Protein AF-R0MD25-F1 (afdb_monomer)

Radius of gyration: 24.33 Å; Cα contacts (8 Å, |Δi|>4): 323; chains: 1; bounding box: 49×47×87 Å

Organism: Nosema bombycis (strain CQ1 / CVCC 102059) (NCBI:txid578461)

pLDDT: mean 74.35, std 17.64, range [33.66, 97.0]

Structure (mmCIF, N/CA/C/O backbone):
data_AF-R0MD25-F1
#
_entry.id   AF-R0MD25-F1
#
loop_
_atom_site.group_PDB
_atom_site.id
_atom_site.type_symbol
_atom_site.label_atom_id
_atom_site.label_alt_id
_atom_site.label_comp_id
_atom_site.label_asym_id
_atom_site.label_entity_id
_atom_site.label_seq_id
_atom_site.pdbx_PDB_ins_code
_atom_site.Cartn_x
_atom_site.Cartn_y
_atom_site.Cartn_z
_atom_site.occupancy
_atom_site.B_iso_or_equiv
_atom_site.auth_seq_id
_atom_site.auth_comp_id
_atom_site.auth_asym_id
_atom_site.auth_atom_id
_atom_site.pdbx_PDB_model_num
ATOM 1 N N . MET A 1 1 ? 13.877 -14.103 -6.992 1.00 34.44 1 MET A N 1
ATOM 2 C CA . MET A 1 1 ? 13.749 -14.501 -5.573 1.00 34.44 1 MET A CA 1
ATOM 3 C C . MET A 1 1 ? 14.210 -13.381 -4.638 1.00 34.44 1 MET A C 1
ATOM 5 O O . MET A 1 1 ? 13.491 -13.093 -3.702 1.00 34.44 1 MET A O 1
ATOM 9 N N . GLU A 1 2 ? 15.310 -12.675 -4.922 1.00 42.44 2 GLU A N 1
ATOM 10 C CA . GLU A 1 2 ? 15.873 -11.629 -4.033 1.00 42.44 2 GLU A CA 1
ATOM 11 C C . GLU A 1 2 ? 15.062 -10.306 -3.990 1.00 42.44 2 GLU A C 1
ATOM 13 O O . GLU A 1 2 ? 14.824 -9.775 -2.912 1.00 42.44 2 GLU A O 1
ATOM 18 N N . LEU A 1 3 ? 14.477 -9.839 -5.109 1.00 40.25 3 LEU A N 1
ATOM 19 C CA . LEU A 1 3 ? 13.541 -8.686 -5.120 1.00 40.25 3 LEU A CA 1
ATOM 20 C C . LEU A 1 3 ? 12.288 -8.925 -4.241 1.00 40.25 3 LEU A C 1
ATOM 22 O O . LEU A 1 3 ? 11.687 -7.988 -3.723 1.00 40.25 3 LEU A O 1
ATOM 26 N N . MET A 1 4 ? 11.904 -10.196 -4.068 1.00 37.34 4 MET A N 1
ATOM 27 C CA . MET A 1 4 ? 10.730 -10.627 -3.301 1.00 37.34 4 MET A CA 1
ATOM 28 C C . MET A 1 4 ? 10.931 -10.515 -1.797 1.00 37.34 4 MET A C 1
ATOM 30 O O . MET A 1 4 ? 10.022 -10.089 -1.091 1.00 37.34 4 MET A O 1
ATOM 34 N N . PHE A 1 5 ? 12.127 -10.843 -1.312 1.00 37.53 5 PHE A N 1
ATOM 35 C CA . PHE A 1 5 ? 12.447 -10.756 0.110 1.00 37.53 5 PHE A CA 1
ATOM 36 C C . PHE A 1 5 ? 12.500 -9.301 0.596 1.00 37.53 5 PHE A C 1
ATOM 38 O O . PHE A 1 5 ? 11.946 -8.997 1.650 1.00 37.53 5 PHE A O 1
ATOM 45 N N . ILE A 1 6 ? 13.053 -8.382 -0.202 1.00 43.78 6 ILE A N 1
ATOM 46 C CA . ILE A 1 6 ? 13.195 -6.963 0.171 1.00 43.78 6 ILE A CA 1
ATOM 47 C C . ILE A 1 6 ? 11.828 -6.258 0.290 1.00 43.78 6 ILE A C 1
ATOM 49 O O . ILE A 1 6 ? 11.642 -5.409 1.158 1.00 43.78 6 ILE A O 1
ATOM 53 N N . ILE A 1 7 ? 10.838 -6.636 -0.529 1.00 45.84 7 ILE A N 1
ATOM 54 C CA . ILE A 1 7 ? 9.512 -5.989 -0.546 1.00 45.84 7 ILE A CA 1
ATOM 55 C C . ILE A 1 7 ? 8.540 -6.603 0.489 1.00 45.84 7 ILE A C 1
ATOM 57 O O . ILE A 1 7 ? 7.655 -5.906 0.985 1.00 45.84 7 ILE A O 1
ATOM 61 N N . ILE A 1 8 ? 8.716 -7.874 0.882 1.00 38.47 8 ILE A N 1
ATOM 62 C CA . ILE A 1 8 ? 7.901 -8.527 1.931 1.00 38.47 8 ILE A CA 1
ATOM 63 C C . ILE A 1 8 ? 8.295 -8.048 3.341 1.00 38.47 8 ILE A C 1
ATOM 65 O O . ILE A 1 8 ? 7.415 -7.736 4.142 1.00 38.47 8 ILE A O 1
ATOM 69 N N . PHE A 1 9 ? 9.595 -7.908 3.645 1.00 41.62 9 PHE A N 1
ATOM 70 C CA . PHE A 1 9 ? 10.054 -7.338 4.928 1.00 41.62 9 PHE A CA 1
ATOM 71 C C . PHE A 1 9 ? 9.633 -5.865 5.105 1.00 41.62 9 PHE A C 1
ATOM 73 O O . PHE A 1 9 ? 9.380 -5.399 6.216 1.00 41.62 9 PHE A O 1
ATOM 80 N N . TYR A 1 10 ? 9.479 -5.152 3.991 1.00 50.03 10 TYR A N 1
ATOM 81 C CA . TYR A 1 10 ? 9.094 -3.747 3.923 1.00 50.03 10 TYR A CA 1
ATOM 82 C C . TYR A 1 10 ? 7.646 -3.476 4.382 1.00 50.03 10 TYR A C 1
ATOM 84 O O . TYR A 1 10 ? 7.405 -2.487 5.077 1.00 50.03 10 TYR A O 1
ATOM 92 N N . PHE A 1 11 ? 6.700 -4.383 4.107 1.00 44.59 11 PHE A N 1
ATOM 93 C CA . PHE A 1 11 ? 5.314 -4.269 4.596 1.00 44.59 11 PHE A CA 1
ATOM 94 C C . PHE A 1 11 ? 5.224 -4.280 6.125 1.00 44.59 11 PHE A C 1
ATOM 96 O O . PHE A 1 11 ? 4.559 -3.433 6.720 1.00 44.59 11 PHE A O 1
ATOM 103 N N . LEU A 1 12 ? 5.974 -5.181 6.763 1.00 38.19 12 LEU A N 1
ATOM 104 C CA . LEU A 1 12 ? 6.011 -5.322 8.221 1.00 38.19 12 LEU A CA 1
ATOM 105 C C . LEU A 1 12 ? 6.590 -4.076 8.912 1.00 38.19 12 LEU A C 1
ATOM 107 O O . LEU A 1 12 ? 6.165 -3.709 10.008 1.00 38.19 12 LEU A O 1
ATOM 111 N N . SER A 1 13 ? 7.532 -3.385 8.261 1.00 43.50 13 SER A N 1
ATOM 112 C CA . SER A 1 13 ? 8.129 -2.158 8.798 1.00 43.50 13 SER A CA 1
ATOM 113 C C . SER A 1 13 ? 7.151 -0.973 8.808 1.00 43.50 13 SER A C 1
ATOM 115 O O . SER A 1 13 ? 7.118 -0.224 9.784 1.00 43.50 13 SER A O 1
ATOM 117 N N . ALA A 1 14 ? 6.297 -0.836 7.786 1.00 46.84 14 ALA A N 1
ATOM 118 C CA . ALA A 1 14 ? 5.300 0.231 7.711 1.00 46.84 14 ALA A CA 1
ATOM 119 C C . ALA A 1 14 ? 4.218 0.081 8.792 1.00 46.84 14 ALA A C 1
ATOM 121 O O . ALA A 1 14 ? 3.865 1.072 9.431 1.00 46.84 14 ALA A O 1
ATOM 122 N N . VAL A 1 15 ? 3.779 -1.155 9.068 1.00 47.34 15 VAL A N 1
ATOM 123 C CA . VAL A 1 15 ? 2.856 -1.471 10.174 1.00 47.34 15 VAL A CA 1
ATOM 124 C C . VAL A 1 15 ? 3.437 -0.994 11.510 1.00 47.34 15 VAL A C 1
ATOM 126 O O . VAL A 1 15 ? 2.760 -0.290 12.254 1.00 47.34 15 VAL A O 1
ATOM 129 N N . SER A 1 16 ? 4.720 -1.279 11.772 1.00 47.88 16 SER A N 1
ATOM 130 C CA . SER A 1 16 ? 5.381 -0.895 13.029 1.00 47.88 16 SER A CA 1
ATOM 131 C C . SER A 1 16 ? 5.505 0.620 13.249 1.00 47.88 16 SER A C 1
ATOM 133 O O . SER A 1 16 ? 5.536 1.061 14.398 1.00 47.88 16 SER A O 1
ATOM 135 N N . ILE A 1 17 ? 5.568 1.406 12.165 1.00 51.38 17 ILE A N 1
ATOM 136 C CA . ILE A 1 17 ? 5.675 2.874 12.196 1.00 51.38 17 ILE A CA 1
ATOM 137 C C . ILE A 1 17 ? 4.322 3.494 12.563 1.00 51.38 17 ILE A C 1
ATOM 139 O O . ILE A 1 17 ? 4.251 4.370 13.418 1.00 51.38 17 ILE A O 1
ATOM 143 N N . ILE A 1 18 ? 3.233 3.000 11.971 1.00 51.66 18 ILE A N 1
ATOM 144 C CA . ILE A 1 18 ? 1.883 3.538 12.201 1.00 51.66 18 ILE A CA 1
ATOM 145 C C . ILE A 1 18 ? 1.397 3.224 13.621 1.00 51.66 18 ILE A C 1
ATOM 147 O O . ILE A 1 18 ? 0.744 4.058 14.240 1.00 51.66 18 ILE A O 1
ATOM 151 N N . THR A 1 19 ? 1.741 2.051 14.161 1.00 50.75 19 THR A N 1
ATOM 152 C CA . THR A 1 19 ? 1.293 1.630 15.498 1.00 50.75 19 THR A CA 1
ATOM 153 C C . THR A 1 19 ? 2.085 2.247 16.657 1.00 50.75 19 THR A C 1
ATOM 155 O O . THR A 1 19 ? 1.619 2.173 17.790 1.00 50.75 19 THR A O 1
ATOM 158 N N . ASN A 1 20 ? 3.277 2.816 16.420 1.00 46.72 20 ASN A N 1
ATOM 159 C CA . ASN A 1 20 ? 4.166 3.311 17.490 1.00 46.72 20 ASN A CA 1
ATOM 160 C C . ASN A 1 20 ? 4.433 4.827 17.484 1.00 46.72 20 ASN A C 1
ATOM 162 O O . ASN A 1 20 ? 4.950 5.333 18.483 1.00 46.72 20 ASN A O 1
ATOM 166 N N . ASP A 1 21 ? 4.127 5.558 16.410 1.00 53.03 21 ASP A N 1
ATOM 167 C CA . ASP A 1 21 ? 4.480 6.980 16.315 1.00 53.03 21 ASP A CA 1
ATOM 168 C C . ASP A 1 21 ? 3.422 7.914 16.932 1.00 53.03 21 ASP A C 1
ATOM 170 O O . ASP A 1 21 ? 2.212 7.687 16.859 1.00 53.03 21 ASP A O 1
ATOM 174 N N . SER A 1 22 ? 3.881 9.002 17.567 1.00 48.44 22 SER A N 1
ATOM 175 C CA . SER A 1 22 ? 2.996 9.960 18.240 1.00 48.44 22 SER A CA 1
ATOM 176 C C . SER A 1 22 ? 2.198 10.799 17.233 1.00 48.44 22 SER A C 1
ATOM 178 O O . SER A 1 22 ? 2.686 11.158 16.158 1.00 48.44 22 SER A O 1
ATOM 180 N N . LYS A 1 23 ? 0.968 11.186 17.607 1.00 52.72 23 LYS A N 1
ATOM 181 C CA . LYS A 1 23 ? 0.070 12.025 16.786 1.00 52.72 23 LYS A CA 1
ATOM 182 C C . LYS A 1 23 ? 0.711 13.345 16.303 1.00 52.72 23 LYS A C 1
ATOM 184 O O . LYS A 1 23 ? 0.266 13.891 15.297 1.00 52.72 23 LYS A O 1
ATOM 189 N N . ASP A 1 24 ? 1.782 13.820 16.946 1.00 51.91 24 ASP A N 1
ATOM 190 C CA . ASP A 1 24 ? 2.514 15.048 16.587 1.00 51.91 24 ASP A CA 1
ATOM 191 C C . ASP A 1 24 ? 3.371 14.920 15.308 1.00 51.91 24 ASP A C 1
ATOM 193 O O . ASP A 1 24 ? 3.875 15.916 14.781 1.00 51.91 24 ASP A O 1
ATOM 197 N N . MET A 1 25 ? 3.554 13.702 14.788 1.00 62.16 25 MET A N 1
ATOM 198 C CA . MET A 1 25 ? 4.393 13.417 13.612 1.00 62.16 25 MET A CA 1
ATOM 199 C C . MET A 1 25 ? 3.646 13.573 12.276 1.00 62.16 25 MET A C 1
ATOM 201 O O . MET A 1 25 ? 4.258 13.531 11.200 1.00 62.16 25 MET A O 1
ATOM 205 N N . PHE A 1 26 ? 2.335 13.813 12.335 1.00 71.25 26 PHE A N 1
ATOM 206 C CA . PHE A 1 26 ? 1.453 13.926 11.181 1.00 71.25 26 PHE A CA 1
ATOM 207 C C . PHE A 1 26 ? 1.174 15.387 10.824 1.00 71.25 26 PHE A C 1
ATOM 209 O O . PHE A 1 26 ? 0.693 16.175 11.638 1.00 71.25 26 PHE A O 1
ATOM 216 N N . LYS A 1 27 ? 1.425 15.759 9.566 1.00 81.50 27 LYS A N 1
ATOM 217 C CA . LYS A 1 27 ? 1.028 17.066 9.028 1.00 81.50 27 LYS A CA 1
ATOM 218 C C . LYS A 1 27 ? -0.243 16.910 8.198 1.00 81.50 27 LYS A C 1
ATOM 220 O O . LYS A 1 27 ? -0.240 16.156 7.231 1.00 81.50 27 LYS A O 1
ATOM 225 N N . LYS A 1 28 ? -1.295 17.666 8.525 1.00 84.31 28 LYS A N 1
ATOM 226 C CA . LYS A 1 28 ? -2.509 17.738 7.696 1.00 84.31 28 LYS A CA 1
ATOM 227 C C . LYS A 1 28 ? -2.176 18.317 6.316 1.00 84.31 28 LYS A C 1
ATOM 229 O O . LYS A 1 28 ? -1.444 19.308 6.213 1.00 84.31 28 LYS A O 1
ATOM 234 N N . VAL A 1 29 ? -2.694 17.697 5.263 1.00 86.00 29 VAL A N 1
ATOM 235 C CA . VAL A 1 29 ? -2.512 18.103 3.862 1.00 86.00 29 VAL A CA 1
ATOM 236 C C . VAL A 1 29 ? -3.859 18.137 3.137 1.00 86.00 29 VAL A C 1
ATOM 238 O O . VAL A 1 29 ? -4.856 17.620 3.633 1.00 86.00 29 VAL A O 1
ATOM 241 N N . ASP A 1 30 ? -3.899 18.779 1.969 1.00 84.69 30 ASP A N 1
ATOM 242 C CA . ASP A 1 30 ? -5.101 18.816 1.128 1.00 84.69 30 ASP A CA 1
ATOM 243 C C . ASP A 1 30 ? -5.466 17.402 0.650 1.00 84.69 30 ASP A C 1
ATOM 245 O O . ASP A 1 30 ? -4.619 16.706 0.082 1.00 84.69 30 ASP A O 1
ATOM 249 N N . LYS A 1 31 ? -6.727 16.993 0.850 1.00 85.25 31 LYS A N 1
ATOM 250 C CA . LYS A 1 31 ? -7.227 15.673 0.445 1.00 85.25 31 LYS A CA 1
ATOM 251 C C . LYS A 1 31 ? -7.127 15.441 -1.062 1.00 85.25 31 LYS A C 1
ATOM 253 O O . LYS A 1 31 ? -6.900 14.311 -1.477 1.00 85.25 31 LYS A O 1
ATOM 258 N N . ASN A 1 32 ? -7.215 16.506 -1.864 1.00 84.31 32 ASN A N 1
ATOM 259 C CA . ASN A 1 32 ? -7.156 16.441 -3.329 1.00 84.31 32 ASN A CA 1
ATOM 260 C C . ASN A 1 32 ? -5.736 16.195 -3.864 1.00 84.31 32 ASN A C 1
ATOM 262 O O . ASN A 1 32 ? -5.532 16.082 -5.071 1.00 84.31 32 ASN A O 1
ATOM 266 N N . ARG A 1 33 ? -4.733 16.120 -2.979 1.00 81.44 33 ARG A N 1
ATOM 267 C CA . ARG A 1 33 ? -3.359 15.761 -3.346 1.00 81.44 33 ARG A CA 1
ATOM 268 C C . ARG A 1 33 ? -3.259 14.332 -3.886 1.00 81.44 33 ARG A C 1
ATOM 270 O O . ARG A 1 33 ? -2.345 14.045 -4.658 1.00 81.44 33 ARG A O 1
ATOM 277 N N . LEU A 1 34 ? -4.158 13.446 -3.460 1.00 83.75 34 LEU A N 1
ATOM 278 C CA . LEU A 1 34 ? -4.243 12.070 -3.932 1.00 83.75 34 LEU A CA 1
ATOM 279 C C . LEU A 1 34 ? -5.572 11.887 -4.670 1.00 83.75 34 LEU A C 1
ATOM 281 O O . LEU A 1 34 ? -6.618 12.262 -4.149 1.00 83.75 34 LEU A O 1
ATOM 285 N N . ASP A 1 35 ? -5.530 11.299 -5.865 1.00 90.94 35 ASP A N 1
ATOM 286 C CA . ASP A 1 35 ? -6.736 10.886 -6.588 1.00 90.94 35 ASP A CA 1
ATOM 287 C C . ASP A 1 35 ? -7.152 9.508 -6.058 1.00 90.94 35 ASP A C 1
ATOM 289 O O . ASP A 1 35 ? -6.643 8.459 -6.475 1.00 90.94 35 ASP A O 1
ATOM 293 N N . LEU A 1 36 ? -7.994 9.564 -5.025 1.00 94.25 36 LEU A N 1
ATOM 294 C CA . LEU A 1 36 ? -8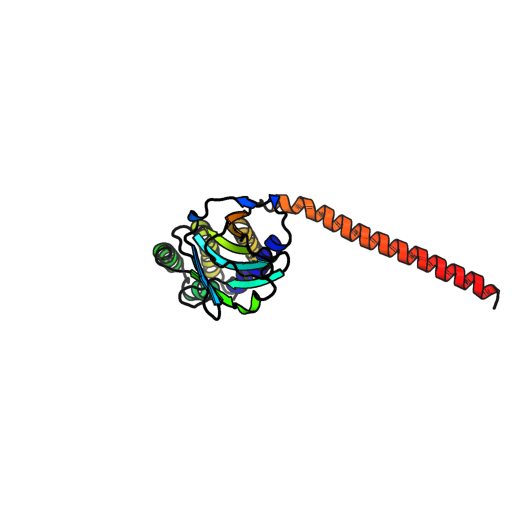.522 8.430 -4.286 1.00 94.25 36 LEU A CA 1
ATOM 295 C C . LEU A 1 36 ? -10.036 8.369 -4.439 1.00 94.25 36 LEU A C 1
ATOM 297 O O . LEU A 1 36 ? -10.728 9.375 -4.303 1.00 94.25 36 LEU A O 1
ATOM 301 N N . ASN A 1 37 ? -10.546 7.162 -4.652 1.00 95.75 37 ASN A N 1
ATOM 302 C CA . ASN A 1 37 ? -11.970 6.879 -4.572 1.00 95.75 37 ASN A CA 1
ATOM 303 C C . ASN A 1 37 ? -12.182 5.604 -3.763 1.00 95.75 37 ASN A C 1
ATOM 305 O O . ASN A 1 37 ? -11.712 4.529 -4.151 1.00 95.75 37 ASN A O 1
ATOM 309 N N . ILE A 1 38 ? -12.878 5.731 -2.639 1.00 96.69 38 ILE A N 1
ATOM 310 C CA . ILE A 1 38 ? -13.095 4.639 -1.698 1.00 96.69 38 ILE A CA 1
ATOM 311 C C . ILE A 1 38 ? -14.560 4.239 -1.765 1.00 96.69 38 ILE A C 1
ATOM 313 O O . ILE A 1 38 ? -15.470 5.042 -1.569 1.00 96.69 38 ILE A O 1
ATOM 317 N N . THR A 1 39 ? -14.777 2.970 -2.085 1.00 96.00 39 THR A N 1
ATOM 318 C CA . THR A 1 39 ? -16.104 2.389 -2.282 1.00 96.00 39 THR A CA 1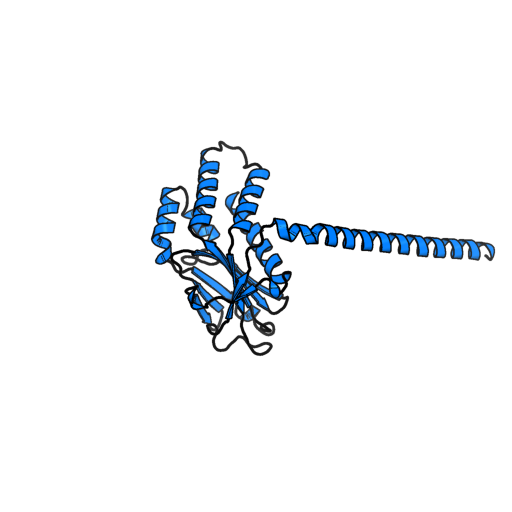
ATOM 319 C C . THR A 1 39 ? -16.268 1.171 -1.397 1.00 96.00 39 THR A C 1
ATOM 321 O O . THR A 1 39 ? -15.294 0.504 -1.048 1.00 96.00 39 THR A O 1
ATOM 324 N N . LYS A 1 40 ? -17.510 0.877 -1.034 1.00 94.19 40 LYS A N 1
ATOM 325 C CA . LYS A 1 40 ? -17.870 -0.279 -0.224 1.00 94.19 40 LYS A CA 1
ATOM 326 C C . LYS A 1 40 ? -18.978 -1.047 -0.926 1.00 94.19 40 LYS A C 1
ATOM 328 O O . LYS A 1 40 ? -19.965 -0.449 -1.348 1.00 94.19 40 LYS A O 1
ATOM 333 N N . ASP A 1 41 ? -18.794 -2.355 -1.026 1.00 93.25 41 ASP A N 1
ATOM 334 C CA . ASP A 1 41 ? -19.833 -3.312 -1.398 1.00 93.25 41 ASP A CA 1
ATOM 335 C C . ASP A 1 41 ? -20.129 -4.257 -0.217 1.00 93.25 41 ASP A C 1
ATOM 337 O O . ASP A 1 41 ? -19.629 -4.062 0.895 1.00 93.25 41 ASP A O 1
ATOM 341 N N . ASP A 1 42 ? -20.955 -5.279 -0.440 1.00 91.38 42 ASP A N 1
ATOM 342 C CA . ASP A 1 42 ? -21.367 -6.231 0.602 1.00 91.38 42 ASP A CA 1
ATOM 343 C C . ASP A 1 42 ? -20.215 -7.080 1.167 1.00 91.38 42 ASP A C 1
ATOM 345 O O . ASP A 1 42 ? -20.368 -7.741 2.197 1.00 91.38 42 ASP A O 1
ATOM 349 N N . ARG A 1 43 ? -19.069 -7.132 0.481 1.00 93.12 43 ARG A N 1
ATOM 350 C CA . ARG A 1 43 ? -17.939 -8.009 0.814 1.00 93.12 43 ARG A CA 1
ATOM 351 C C . ARG A 1 43 ? -16.661 -7.245 1.113 1.00 93.12 43 ARG A C 1
ATOM 353 O O . ARG A 1 43 ? -15.872 -7.718 1.929 1.00 9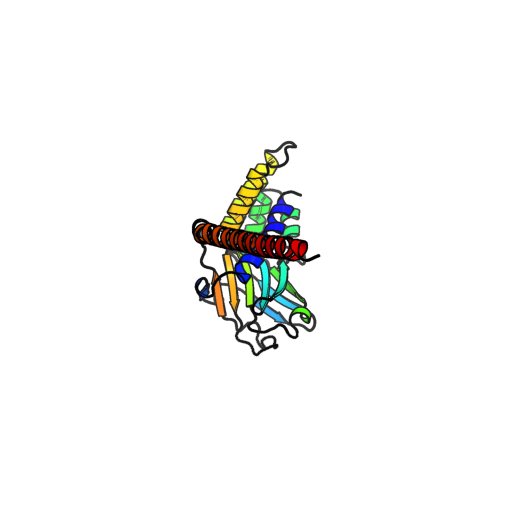3.12 43 ARG A O 1
ATOM 360 N N . ASN A 1 44 ? -16.429 -6.115 0.455 1.00 95.31 44 ASN A N 1
ATOM 361 C CA . ASN A 1 44 ? -15.143 -5.437 0.466 1.00 95.31 44 ASN A CA 1
ATOM 362 C C . ASN A 1 44 ? -15.280 -3.923 0.594 1.00 95.31 44 ASN A C 1
ATOM 364 O O . ASN A 1 44 ? -16.199 -3.299 0.060 1.00 95.31 44 ASN A O 1
ATOM 368 N N . ILE A 1 45 ? -14.267 -3.334 1.218 1.00 95.06 45 ILE A N 1
ATOM 369 C CA . ILE A 1 45 ? -13.911 -1.931 1.037 1.00 95.06 45 ILE A CA 1
ATOM 370 C C . ILE A 1 45 ? -12.809 -1.892 -0.023 1.00 95.06 45 ILE A C 1
ATOM 372 O O . ILE A 1 45 ? -11.796 -2.580 0.101 1.00 95.06 45 ILE A O 1
ATOM 376 N N . THR A 1 46 ? -13.027 -1.126 -1.090 1.00 96.50 46 THR A N 1
ATOM 377 C CA . THR A 1 46 ? -12.080 -0.968 -2.197 1.00 96.50 46 THR A CA 1
ATOM 378 C C . THR A 1 46 ? -11.595 0.470 -2.267 1.00 96.50 46 THR A C 1
ATOM 380 O O . THR A 1 46 ? -12.386 1.387 -2.494 1.00 96.50 46 THR A O 1
ATOM 383 N N . VAL A 1 47 ? -10.285 0.646 -2.136 1.00 97.00 47 VAL A N 1
ATOM 384 C CA . VAL A 1 47 ? -9.576 1.914 -2.306 1.00 97.00 47 VAL A CA 1
ATOM 385 C C . VAL A 1 47 ? -8.975 1.926 -3.703 1.00 97.00 47 VAL A C 1
ATOM 387 O O . VAL A 1 47 ? -8.082 1.134 -4.000 1.00 97.00 47 VAL A O 1
ATOM 390 N N . LYS A 1 48 ? -9.462 2.818 -4.564 1.00 96.50 48 LYS A N 1
ATOM 391 C CA . LYS A 1 48 ? -8.895 3.040 -5.896 1.00 96.50 48 LYS A CA 1
ATOM 392 C C . LYS A 1 48 ? -7.954 4.227 -5.851 1.00 96.50 48 LYS A C 1
ATOM 394 O O . LYS A 1 48 ? -8.360 5.308 -5.437 1.00 96.50 48 LYS A O 1
ATOM 399 N N . PHE A 1 49 ? -6.727 4.024 -6.305 1.00 94.88 49 PHE A N 1
ATOM 400 C CA . PHE A 1 49 ? -5.694 5.043 -6.390 1.00 94.88 49 PHE A CA 1
ATOM 401 C C . PHE A 1 49 ? -5.283 5.257 -7.843 1.00 94.88 49 PHE A C 1
ATOM 403 O O . PHE A 1 49 ? -4.996 4.303 -8.578 1.00 94.88 49 PHE A O 1
ATOM 410 N N . LYS A 1 50 ? -5.194 6.524 -8.242 1.00 92.44 50 LYS A N 1
ATOM 411 C CA . LYS A 1 50 ? -4.646 6.939 -9.531 1.00 92.44 50 LYS A CA 1
ATOM 412 C C . LYS A 1 50 ? -3.619 8.044 -9.310 1.00 92.44 50 LYS A C 1
ATOM 414 O O . LYS A 1 50 ? -3.789 8.922 -8.473 1.00 92.44 50 LYS A O 1
ATOM 419 N N . SER A 1 51 ? -2.509 8.013 -10.037 1.00 86.69 51 SER A N 1
ATOM 420 C CA . SER A 1 51 ? -1.537 9.105 -9.971 1.00 86.69 51 SER A CA 1
ATOM 421 C C . SER A 1 51 ? -0.643 9.141 -11.197 1.00 86.69 51 SER A C 1
ATOM 423 O O . SER A 1 51 ? -0.397 8.125 -11.840 1.00 86.69 51 SER A O 1
ATOM 425 N N . LYS A 1 52 ? -0.140 10.339 -11.500 1.00 84.69 52 LYS A N 1
ATOM 426 C CA . LYS A 1 52 ? 0.908 10.562 -12.503 1.00 84.69 52 LYS A CA 1
ATOM 427 C C . LYS A 1 52 ? 2.310 10.619 -11.902 1.00 84.69 52 LYS A C 1
ATOM 429 O O . LYS A 1 52 ? 3.273 10.562 -12.648 1.00 84.69 52 LYS A O 1
ATOM 434 N N . GLU A 1 53 ? 2.411 10.783 -10.585 1.00 86.62 53 GLU A N 1
ATOM 435 C CA . GLU A 1 53 ? 3.668 11.098 -9.888 1.00 86.62 53 GLU A CA 1
ATOM 436 C C . GLU A 1 53 ? 4.057 10.032 -8.858 1.00 86.62 53 GLU A C 1
ATOM 438 O O . GLU A 1 53 ? 5.204 9.980 -8.407 1.00 86.62 53 GLU A O 1
ATOM 443 N N . HIS A 1 54 ? 3.106 9.177 -8.486 1.00 89.00 54 HIS A N 1
ATOM 444 C CA . HIS A 1 54 ? 3.224 8.292 -7.342 1.00 89.00 54 HIS A CA 1
ATOM 445 C C . HIS A 1 54 ? 2.780 6.863 -7.657 1.00 89.00 54 HIS A C 1
ATOM 447 O O . HIS A 1 54 ? 1.903 6.642 -8.491 1.00 89.00 54 HIS A O 1
ATOM 453 N N . ILE A 1 55 ? 3.360 5.904 -6.937 1.00 87.88 55 ILE A N 1
ATOM 454 C CA . ILE A 1 55 ? 3.035 4.479 -7.018 1.00 87.88 55 ILE A CA 1
ATOM 455 C C . ILE A 1 55 ? 2.622 3.994 -5.625 1.00 87.88 55 ILE A C 1
ATOM 457 O O . ILE A 1 55 ? 3.446 4.076 -4.707 1.00 87.88 55 ILE A O 1
ATOM 461 N N . PRO A 1 56 ? 1.385 3.505 -5.433 1.00 90.00 56 PRO A N 1
ATOM 462 C CA . PRO A 1 56 ? 0.969 2.939 -4.161 1.00 90.00 56 PRO A CA 1
ATOM 463 C C . PRO A 1 56 ? 1.461 1.492 -4.066 1.00 90.00 56 PRO A C 1
ATOM 465 O O . PRO A 1 56 ? 1.301 0.713 -5.002 1.00 90.00 56 PRO A O 1
ATOM 468 N N . PHE A 1 57 ? 2.058 1.122 -2.938 1.00 83.50 57 PHE A N 1
ATOM 469 C CA . PHE A 1 57 ? 2.515 -0.248 -2.694 1.00 83.50 57 PHE A CA 1
ATOM 470 C C . PHE A 1 57 ? 1.611 -0.988 -1.716 1.00 83.50 57 PHE A C 1
ATOM 472 O O . PHE A 1 57 ? 1.292 -2.154 -1.950 1.00 83.50 57 PHE A O 1
ATOM 479 N N . GLY A 1 58 ? 1.156 -0.311 -0.659 1.00 85.94 58 GLY A N 1
ATOM 480 C CA . GLY A 1 58 ? 0.358 -0.926 0.398 1.00 85.94 58 GLY A CA 1
ATOM 481 C C . GLY A 1 58 ? -0.674 -0.015 1.021 1.00 85.94 58 GLY A C 1
ATOM 482 O O . GLY A 1 58 ? -0.510 1.206 1.032 1.00 85.94 58 GLY A O 1
ATOM 483 N N . GLY A 1 59 ? -1.728 -0.648 1.525 1.00 88.94 59 GLY A N 1
ATOM 484 C CA . GLY A 1 59 ? -2.728 -0.048 2.391 1.00 88.94 59 GLY A CA 1
ATOM 485 C C . GLY A 1 59 ? -2.749 -0.804 3.713 1.00 88.94 59 GLY A C 1
ATOM 486 O O . GLY A 1 59 ? -2.709 -2.033 3.726 1.00 88.94 59 GLY A O 1
ATOM 487 N N . ILE A 1 60 ? -2.757 -0.068 4.819 1.00 89.12 60 ILE A N 1
ATOM 488 C CA . ILE A 1 60 ? -2.865 -0.639 6.158 1.00 89.12 60 ILE A CA 1
ATOM 489 C C . ILE A 1 60 ? -4.047 0.035 6.837 1.00 89.12 60 ILE A C 1
ATOM 491 O O . ILE A 1 60 ? -3.994 1.226 7.153 1.00 89.12 60 ILE A O 1
ATOM 495 N N . TRP A 1 61 ? -5.113 -0.730 7.033 1.00 90.19 61 TRP A N 1
ATOM 496 C CA . TRP A 1 61 ? -6.262 -0.306 7.812 1.00 90.19 61 TRP A CA 1
ATOM 497 C C . TRP A 1 61 ? -5.989 -0.534 9.288 1.00 90.19 61 TRP A C 1
ATOM 499 O O . TRP A 1 61 ? -5.660 -1.648 9.706 1.00 90.19 61 TRP A O 1
ATOM 509 N N . THR A 1 62 ? -6.174 0.511 10.082 1.00 87.38 62 THR A N 1
ATOM 510 C CA . THR A 1 62 ? -6.043 0.449 11.533 1.00 87.38 62 THR A CA 1
ATOM 511 C C . THR A 1 62 ? -7.250 1.070 12.218 1.00 87.38 62 THR A C 1
ATOM 513 O O . THR A 1 62 ? -7.943 1.928 11.673 1.00 87.38 62 THR A O 1
ATOM 516 N N . SER A 1 63 ? -7.506 0.612 13.434 1.00 84.69 63 SER A N 1
ATOM 517 C CA . SER A 1 63 ? -8.441 1.217 14.374 1.00 84.69 63 SER A CA 1
ATOM 518 C C . SER A 1 63 ? -7.761 1.228 15.728 1.00 84.69 63 SER A C 1
ATOM 520 O O . SER A 1 63 ? -7.336 0.179 16.217 1.00 84.69 63 SER A O 1
ATOM 522 N N . ASP A 1 64 ? -7.589 2.423 16.287 1.00 76.44 64 ASP A N 1
ATOM 523 C CA . ASP A 1 64 ? -6.758 2.663 17.465 1.00 76.44 64 ASP A CA 1
ATOM 524 C C . ASP A 1 64 ? -5.385 1.962 17.360 1.00 76.44 64 ASP A C 1
ATOM 526 O O . ASP A 1 64 ? -4.516 2.413 16.617 1.00 76.44 64 ASP A O 1
ATOM 530 N N . ASN A 1 65 ? -5.198 0.840 18.065 1.00 69.69 65 ASN A N 1
ATOM 531 C CA . ASN A 1 65 ? -3.948 0.068 18.098 1.00 69.69 65 ASN A CA 1
ATOM 532 C C . ASN A 1 65 ? -4.029 -1.275 17.350 1.00 69.69 65 ASN A C 1
ATOM 534 O O . ASN A 1 65 ? -3.099 -2.081 17.420 1.00 69.69 65 ASN A O 1
ATOM 538 N N . PHE A 1 66 ? -5.140 -1.555 16.669 1.00 78.31 66 PHE A N 1
ATOM 539 C CA . PHE A 1 66 ? -5.360 -2.811 15.962 1.00 78.31 66 PHE A CA 1
ATOM 540 C C . PHE A 1 66 ? -5.191 -2.628 14.461 1.00 78.31 66 PHE A C 1
ATOM 542 O O . PHE A 1 66 ? -5.769 -1.730 13.856 1.00 78.31 66 PHE A O 1
ATOM 549 N N . THR A 1 67 ? -4.427 -3.529 13.847 1.00 85.56 67 THR A N 1
ATOM 550 C CA . THR A 1 67 ? -4.420 -3.696 12.392 1.00 85.56 67 THR A CA 1
ATOM 551 C C . THR A 1 67 ? -5.633 -4.528 11.985 1.00 85.56 67 THR A C 1
ATOM 553 O O . THR A 1 67 ? -5.854 -5.615 12.522 1.00 85.56 67 THR A O 1
ATOM 556 N N . ILE A 1 68 ? -6.432 -3.993 11.065 1.00 85.62 68 ILE A N 1
ATOM 557 C CA . ILE A 1 68 ? -7.620 -4.647 10.505 1.00 85.62 68 ILE A CA 1
ATOM 558 C C . ILE A 1 68 ? -7.239 -5.448 9.256 1.00 85.62 68 ILE A C 1
ATOM 560 O O . ILE A 1 68 ? -7.633 -6.606 9.129 1.00 85.62 68 ILE A O 1
ATOM 564 N N . ASP A 1 69 ? -6.483 -4.825 8.351 1.00 87.56 69 ASP A N 1
ATOM 565 C CA . ASP A 1 69 ? -6.001 -5.406 7.095 1.00 87.56 69 ASP A CA 1
ATOM 566 C C . ASP A 1 69 ? -4.694 -4.717 6.684 1.00 87.56 69 ASP A C 1
ATOM 568 O O . ASP A 1 69 ? -4.582 -3.496 6.797 1.00 87.56 69 ASP A O 1
ATOM 572 N N . ASP A 1 70 ? -3.719 -5.484 6.203 1.00 84.25 70 ASP A N 1
ATOM 573 C CA . ASP A 1 70 ? -2.393 -5.012 5.790 1.00 84.25 70 ASP A CA 1
ATOM 574 C C . ASP A 1 70 ? -1.990 -5.592 4.426 1.00 84.25 70 ASP A C 1
ATOM 576 O O . ASP A 1 70 ? -0.997 -6.302 4.264 1.00 84.25 70 ASP A O 1
ATOM 580 N N . SER A 1 71 ? -2.782 -5.289 3.401 1.00 84.31 71 SER A N 1
ATOM 581 C CA . SER A 1 71 ? -2.610 -5.881 2.075 1.00 84.31 71 SER A CA 1
ATOM 582 C C . SER A 1 71 ? -1.995 -4.938 1.029 1.00 84.31 71 SER A C 1
ATOM 584 O O . SER A 1 71 ? -1.989 -3.706 1.128 1.00 84.31 71 SER A O 1
ATOM 586 N N . GLN A 1 72 ? -1.431 -5.541 -0.018 1.00 86.00 72 GLN A N 1
ATOM 587 C CA . GLN A 1 72 ? -0.843 -4.820 -1.147 1.00 86.00 72 GLN A CA 1
ATOM 588 C C . GLN A 1 72 ? -1.893 -4.172 -2.042 1.00 86.00 72 GLN A C 1
ATOM 590 O O . GLN A 1 72 ? -3.016 -4.658 -2.172 1.00 86.00 72 GLN A O 1
ATOM 595 N N . PHE A 1 73 ? -1.490 -3.098 -2.721 1.00 91.38 73 PHE A N 1
ATOM 596 C CA . PHE A 1 73 ? -2.240 -2.625 -3.876 1.00 91.38 73 PHE A CA 1
ATOM 597 C C . PHE A 1 73 ? -2.106 -3.617 -5.033 1.00 91.38 73 PHE A C 1
ATOM 599 O O . PHE A 1 73 ? -1.055 -4.221 -5.271 1.00 91.38 73 PHE A O 1
ATOM 606 N N . LEU A 1 74 ? -3.198 -3.762 -5.766 1.00 92.38 74 LEU A N 1
ATOM 607 C CA . LEU A 1 74 ? -3.327 -4.577 -6.954 1.00 92.38 74 LEU A CA 1
ATOM 608 C C . LEU A 1 74 ? -3.297 -3.678 -8.185 1.00 92.38 74 LEU A C 1
ATOM 610 O O . LEU A 1 74 ? -3.887 -2.602 -8.202 1.00 92.38 74 LEU A O 1
ATOM 614 N N . ILE A 1 75 ? -2.672 -4.157 -9.245 1.00 91.06 75 ILE A N 1
ATOM 615 C CA . ILE A 1 75 ? -2.700 -3.575 -10.579 1.00 91.06 75 ILE A CA 1
ATOM 616 C C . ILE A 1 75 ? -3.171 -4.669 -11.532 1.00 91.06 75 ILE A C 1
ATOM 618 O O . ILE A 1 75 ? -2.634 -5.774 -11.535 1.00 91.06 75 ILE A O 1
ATOM 622 N N . GLU A 1 76 ? -4.238 -4.396 -12.288 1.00 88.25 76 GLU A N 1
ATOM 623 C CA . GLU A 1 76 ? -4.857 -5.390 -13.187 1.00 88.25 76 GLU A CA 1
ATOM 624 C C . GLU A 1 76 ? -5.260 -6.697 -12.461 1.00 88.25 76 GLU A C 1
ATOM 626 O O . GLU A 1 76 ? -5.258 -7.779 -13.040 1.00 88.25 76 GLU A O 1
ATOM 631 N N . GLY A 1 77 ? -5.608 -6.604 -11.171 1.00 87.44 77 GLY A N 1
ATOM 632 C CA . GLY A 1 77 ? -5.989 -7.751 -10.337 1.00 87.44 77 GLY A CA 1
ATOM 633 C C . GLY A 1 77 ? -4.818 -8.577 -9.792 1.00 87.44 77 GLY A C 1
ATOM 634 O O . GLY A 1 77 ? -5.049 -9.530 -9.054 1.00 87.44 77 GLY A O 1
ATOM 635 N N . THR A 1 78 ? -3.577 -8.208 -10.104 1.00 87.56 78 THR A N 1
ATOM 636 C CA . THR A 1 78 ? -2.358 -8.847 -9.592 1.00 87.56 78 THR A CA 1
ATOM 637 C C . THR A 1 78 ? -1.709 -7.956 -8.542 1.00 87.56 78 THR A C 1
ATOM 639 O O . THR A 1 78 ? -1.738 -6.735 -8.674 1.00 87.56 78 THR A O 1
ATOM 642 N N . SER A 1 79 ? -1.108 -8.538 -7.501 1.00 84.06 79 SER A N 1
ATOM 643 C CA . SER A 1 79 ? -0.333 -7.751 -6.533 1.00 84.06 79 SER A CA 1
ATOM 644 C C . SER A 1 79 ? 0.729 -6.916 -7.250 1.00 84.06 79 SER A C 1
ATOM 646 O O . SER A 1 79 ? 1.370 -7.394 -8.190 1.00 84.06 79 SER A O 1
ATOM 648 N N . ILE A 1 80 ? 0.919 -5.660 -6.835 1.00 80.94 80 ILE A N 1
ATOM 649 C CA . ILE A 1 80 ? 1.900 -4.777 -7.478 1.00 80.94 80 ILE A CA 1
ATOM 650 C C . ILE A 1 80 ? 3.296 -5.397 -7.481 1.00 80.94 80 ILE A C 1
ATOM 652 O O . ILE A 1 80 ? 4.035 -5.268 -8.455 1.00 80.94 80 ILE A O 1
ATOM 656 N N . PHE A 1 81 ? 3.618 -6.142 -6.425 1.00 72.69 81 PHE A N 1
ATOM 657 C CA . PHE A 1 81 ? 4.860 -6.876 -6.305 1.00 72.69 81 PHE A CA 1
ATOM 658 C C . PHE A 1 81 ? 5.037 -7.916 -7.424 1.00 72.69 81 PHE A C 1
ATOM 660 O O . PHE A 1 81 ? 6.043 -7.913 -8.144 1.00 72.69 81 PHE A O 1
ATOM 667 N N . GLU A 1 82 ? 4.058 -8.804 -7.588 1.00 76.56 82 GLU A N 1
ATOM 668 C CA . GLU A 1 82 ? 4.102 -9.853 -8.605 1.00 76.56 82 GLU A CA 1
ATOM 669 C C . GLU A 1 82 ? 4.076 -9.251 -10.013 1.00 76.56 82 GLU A C 1
ATOM 671 O O . GLU A 1 82 ? 4.849 -9.661 -10.883 1.00 76.56 82 GLU A O 1
ATOM 676 N N . TRP A 1 83 ? 3.249 -8.225 -10.226 1.00 85.69 83 TRP A N 1
ATOM 677 C CA . TRP A 1 83 ? 3.138 -7.557 -11.516 1.00 85.69 83 TRP A CA 1
ATOM 678 C C . TRP A 1 83 ? 4.458 -6.895 -11.919 1.00 85.69 83 TRP A C 1
ATOM 680 O O . TRP A 1 83 ? 4.923 -7.105 -13.040 1.00 85.69 83 TRP A O 1
ATOM 690 N N . VAL A 1 84 ? 5.097 -6.147 -11.011 1.00 80.81 84 VAL A N 1
ATOM 691 C CA . VAL A 1 84 ? 6.403 -5.513 -11.258 1.00 80.81 84 VAL A CA 1
ATOM 692 C C . VAL A 1 84 ? 7.455 -6.569 -11.575 1.00 80.81 84 VAL A C 1
ATOM 694 O O . VAL A 1 84 ? 8.156 -6.443 -12.575 1.00 80.81 84 VAL A O 1
ATOM 697 N N . THR A 1 85 ? 7.519 -7.642 -10.786 1.00 74.56 85 THR A N 1
ATOM 698 C CA . THR A 1 85 ? 8.502 -8.720 -10.982 1.00 74.56 85 THR A CA 1
ATOM 699 C C . THR A 1 85 ? 8.349 -9.402 -12.343 1.00 74.56 85 THR A C 1
ATOM 701 O O . THR A 1 85 ? 9.339 -9.779 -12.967 1.00 74.56 85 THR A O 1
ATOM 704 N N . LYS A 1 86 ? 7.111 -9.563 -12.816 1.00 79.88 86 LYS A N 1
ATOM 705 C CA . LYS A 1 86 ? 6.811 -10.227 -14.087 1.00 79.88 86 LYS A CA 1
ATOM 706 C C . LYS A 1 86 ? 7.011 -9.322 -15.305 1.00 79.88 86 LYS A C 1
ATOM 708 O O . LYS A 1 86 ? 7.388 -9.818 -16.363 1.00 79.88 86 LYS A O 1
ATOM 713 N N . ASN A 1 87 ? 6.733 -8.025 -15.174 1.00 83.56 87 ASN A N 1
ATOM 714 C CA . ASN A 1 87 ? 6.665 -7.102 -16.311 1.00 83.56 87 ASN A CA 1
ATOM 715 C C . ASN A 1 87 ? 7.874 -6.161 -16.434 1.00 83.56 87 ASN A C 1
ATOM 717 O O . ASN A 1 87 ? 8.088 -5.614 -17.515 1.00 83.56 87 ASN A O 1
ATOM 721 N N . ILE A 1 88 ? 8.664 -5.966 -15.371 1.00 84.88 88 ILE A N 1
ATOM 722 C CA . ILE A 1 88 ? 9.849 -5.098 -15.375 1.00 84.88 88 ILE A CA 1
ATOM 723 C C . ILE A 1 88 ? 11.120 -5.955 -15.364 1.00 84.88 88 ILE A C 1
ATOM 725 O O . ILE A 1 88 ? 11.650 -6.309 -14.315 1.00 84.88 88 ILE A O 1
ATOM 729 N N . THR A 1 89 ? 11.620 -6.285 -16.553 1.00 81.25 89 THR A N 1
ATOM 730 C CA . THR A 1 89 ? 12.812 -7.130 -16.756 1.00 81.25 89 THR A CA 1
ATOM 731 C C . THR A 1 89 ? 14.071 -6.329 -17.093 1.00 81.25 89 THR A C 1
ATOM 733 O O . THR A 1 89 ? 15.194 -6.801 -16.927 1.00 81.25 89 THR A O 1
ATOM 736 N N . ASP A 1 90 ? 13.903 -5.111 -17.604 1.00 84.12 90 ASP A N 1
ATOM 737 C CA . ASP A 1 90 ? 14.978 -4.204 -17.998 1.00 84.12 90 ASP A CA 1
ATOM 738 C C . ASP A 1 90 ? 14.552 -2.726 -17.931 1.00 84.12 90 ASP A C 1
ATOM 740 O O . ASP A 1 90 ? 13.400 -2.392 -17.655 1.00 84.12 90 ASP A O 1
ATOM 744 N N . ILE A 1 91 ? 15.497 -1.821 -18.203 1.00 88.12 91 ILE A N 1
ATOM 745 C CA . ILE A 1 91 ? 15.267 -0.369 -18.154 1.00 88.12 91 ILE A CA 1
ATOM 746 C C . ILE A 1 91 ? 14.167 0.068 -19.138 1.00 88.12 91 ILE A C 1
ATOM 748 O O . ILE A 1 91 ? 13.359 0.920 -18.791 1.00 88.12 91 ILE A O 1
ATOM 752 N N . ASN A 1 92 ? 14.062 -0.547 -20.319 1.00 92.25 92 ASN A N 1
ATOM 753 C CA . ASN A 1 92 ? 13.045 -0.173 -21.307 1.00 92.25 92 ASN A CA 1
ATOM 754 C C . ASN A 1 92 ? 11.637 -0.584 -20.851 1.00 92.25 92 ASN A C 1
ATOM 756 O O . ASN A 1 92 ? 10.658 0.109 -21.121 1.00 92.25 92 ASN A O 1
ATOM 760 N N . SER A 1 93 ? 11.502 -1.737 -20.192 1.00 90.62 93 SER A N 1
ATOM 761 C CA . SER A 1 93 ? 10.238 -2.155 -19.572 1.00 90.62 93 SER A CA 1
ATOM 762 C C . SER A 1 93 ? 9.862 -1.286 -18.364 1.00 90.62 93 SER A C 1
ATOM 764 O O . SER A 1 93 ? 8.688 -0.956 -18.205 1.00 90.62 93 SER A O 1
ATOM 766 N N . LEU A 1 94 ? 10.851 -0.840 -17.579 1.00 89.38 94 LEU A N 1
ATOM 767 C CA . LEU A 1 94 ? 10.660 0.101 -16.474 1.00 89.38 94 LEU A CA 1
ATOM 768 C C . LEU A 1 94 ? 10.165 1.462 -16.970 1.00 89.38 94 LEU A C 1
ATOM 770 O O . LEU A 1 94 ? 9.170 1.970 -16.459 1.00 89.38 94 LEU A O 1
ATOM 774 N N . ASP A 1 95 ? 10.830 2.031 -17.976 1.00 92.00 95 ASP A N 1
ATOM 775 C CA . ASP A 1 95 ? 10.469 3.340 -18.524 1.00 92.00 95 ASP A CA 1
ATOM 776 C C . ASP A 1 95 ? 9.060 3.294 -19.148 1.00 92.00 95 ASP A C 1
ATOM 778 O O . ASP A 1 95 ? 8.221 4.128 -18.821 1.00 92.00 95 ASP A O 1
ATOM 782 N N . ARG A 1 96 ? 8.717 2.232 -19.897 1.00 91.88 96 ARG A N 1
ATOM 783 C CA . ARG A 1 96 ? 7.343 2.024 -20.405 1.00 91.88 96 ARG A CA 1
ATOM 784 C C . ARG A 1 96 ? 6.292 1.928 -19.297 1.00 91.88 96 ARG A C 1
ATOM 786 O O . ARG A 1 96 ? 5.173 2.424 -19.455 1.00 91.88 96 ARG A O 1
ATOM 793 N N . PHE A 1 97 ? 6.608 1.257 -18.191 1.00 89.75 97 PHE A N 1
ATOM 794 C CA . PHE A 1 97 ? 5.698 1.191 -17.049 1.00 89.75 97 PHE A CA 1
ATOM 795 C C . PHE A 1 97 ? 5.466 2.584 -16.452 1.00 89.75 97 PHE A C 1
ATOM 797 O O . PHE A 1 97 ? 4.316 2.970 -16.246 1.00 89.75 97 PHE A O 1
ATOM 804 N N . ILE A 1 98 ? 6.539 3.350 -16.249 1.00 90.50 98 ILE A N 1
ATOM 805 C CA . ILE A 1 98 ? 6.480 4.719 -15.730 1.00 90.50 98 ILE A CA 1
ATOM 806 C C . ILE A 1 98 ? 5.663 5.627 -16.656 1.00 90.50 98 ILE A C 1
ATOM 808 O O . ILE A 1 98 ? 4.761 6.317 -16.185 1.00 90.50 98 ILE A O 1
ATOM 812 N N . ASP A 1 99 ? 5.895 5.570 -17.965 1.00 90.56 99 ASP A N 1
ATOM 813 C CA . ASP A 1 99 ? 5.189 6.408 -18.942 1.00 90.56 99 ASP A CA 1
ATOM 814 C C . ASP A 1 99 ? 3.678 6.121 -18.978 1.00 90.56 99 ASP A C 1
ATOM 816 O O . ASP A 1 99 ? 2.859 7.012 -19.216 1.00 90.56 99 ASP A O 1
ATOM 820 N N . THR A 1 100 ? 3.281 4.875 -18.704 1.00 89.88 100 THR A N 1
ATOM 821 C CA . THR A 1 100 ? 1.872 4.449 -18.743 1.00 89.88 100 THR A CA 1
ATOM 822 C C . THR A 1 100 ? 1.159 4.531 -17.396 1.00 89.88 100 THR A C 1
ATOM 824 O O . THR A 1 100 ? -0.053 4.308 -17.335 1.00 89.88 100 THR A O 1
ATOM 827 N N . ILE A 1 101 ? 1.852 4.888 -16.315 1.00 87.88 101 ILE A N 1
ATOM 828 C CA . ILE A 1 101 ? 1.304 4.783 -14.957 1.00 87.88 101 ILE A CA 1
ATOM 829 C C . ILE A 1 101 ? 0.080 5.662 -14.709 1.00 87.88 101 ILE A C 1
ATOM 831 O O . ILE A 1 101 ? -0.861 5.244 -14.044 1.00 87.88 101 ILE A O 1
ATOM 835 N N . SER A 1 102 ? 0.038 6.833 -15.345 1.00 87.00 102 SER A N 1
ATOM 836 C CA . SER A 1 102 ? -1.079 7.780 -15.256 1.00 87.00 102 SER A CA 1
ATOM 837 C C . SER A 1 102 ? -2.414 7.225 -15.763 1.00 87.00 102 SER A C 1
ATOM 839 O O . SER A 1 102 ? -3.479 7.728 -15.399 1.00 87.00 102 SER A O 1
ATOM 841 N N . SER A 1 103 ? -2.363 6.202 -16.618 1.00 88.62 103 SER A N 1
ATOM 842 C CA . SER A 1 103 ? -3.538 5.529 -17.176 1.00 88.62 103 SER A CA 1
ATOM 843 C C . SER A 1 103 ? -4.014 4.352 -16.324 1.00 88.62 103 SER A C 1
ATOM 845 O O . SER A 1 103 ? -5.113 3.845 -16.541 1.00 88.62 103 SER A O 1
ATOM 847 N N . ARG A 1 104 ? -3.206 3.934 -15.345 1.00 89.75 104 ARG A N 1
ATOM 848 C CA . ARG A 1 104 ? -3.445 2.745 -14.531 1.00 89.75 104 ARG A CA 1
ATOM 849 C C . ARG A 1 104 ? -4.220 3.107 -13.269 1.00 89.75 104 ARG A C 1
ATOM 851 O O . ARG A 1 104 ? -4.097 4.206 -12.730 1.00 89.75 104 ARG A O 1
ATOM 858 N N . THR A 1 105 ? -5.018 2.156 -12.805 1.00 93.75 105 THR A N 1
ATOM 859 C CA . THR A 1 105 ? -5.699 2.221 -11.513 1.00 93.75 105 THR A CA 1
ATOM 860 C C . THR A 1 105 ? -5.138 1.126 -10.628 1.00 93.75 105 THR A C 1
ATOM 862 O O . THR A 1 105 ? -4.981 -0.014 -11.070 1.00 93.75 105 THR A O 1
ATOM 865 N N . PHE A 1 106 ? -4.823 1.503 -9.396 1.00 94.62 106 PHE A N 1
ATOM 866 C CA . PHE A 1 106 ? -4.359 0.597 -8.366 1.00 94.62 106 PHE A CA 1
ATOM 867 C C . PHE A 1 106 ? -5.486 0.391 -7.360 1.00 94.62 106 PHE A C 1
ATOM 869 O O . PHE A 1 106 ? -6.026 1.366 -6.841 1.00 94.62 106 PHE A O 1
ATOM 876 N N . ASP A 1 107 ? -5.817 -0.860 -7.072 1.00 96.19 107 ASP A N 1
ATOM 877 C CA . ASP A 1 107 ? -6.913 -1.219 -6.177 1.00 96.19 107 ASP A CA 1
ATOM 878 C C . ASP A 1 107 ? -6.360 -1.868 -4.911 1.00 96.19 107 ASP A C 1
ATOM 880 O O . ASP A 1 107 ? -5.644 -2.860 -4.987 1.00 96.19 107 ASP A O 1
ATOM 884 N N . HIS A 1 108 ? -6.741 -1.381 -3.741 1.00 95.12 108 HIS A N 1
ATOM 885 C CA . HIS A 1 108 ? -6.534 -2.084 -2.478 1.00 95.12 108 HIS A CA 1
ATOM 886 C C . HIS A 1 108 ? -7.890 -2.558 -1.959 1.00 95.12 108 HIS A C 1
ATOM 888 O O . HIS A 1 108 ? -8.831 -1.767 -1.864 1.00 95.12 108 HIS A O 1
ATOM 894 N N . LYS A 1 109 ? -8.015 -3.865 -1.714 1.00 94.44 109 LYS A N 1
ATOM 895 C CA . LYS A 1 109 ? -9.284 -4.525 -1.391 1.00 94.44 109 LYS A CA 1
ATOM 896 C C . LYS A 1 109 ? -9.179 -5.214 -0.044 1.00 94.44 109 LYS A C 1
ATOM 898 O O . LYS A 1 109 ? -8.457 -6.199 0.077 1.00 94.44 109 LYS A O 1
ATOM 903 N N . SER A 1 110 ? -9.978 -4.751 0.904 1.00 94.19 110 SER A N 1
ATOM 904 C CA . SER A 1 110 ? -10.011 -5.283 2.264 1.00 94.19 110 SER A CA 1
ATOM 905 C C . SER A 1 110 ? -11.372 -5.902 2.544 1.00 94.19 110 SER A C 1
ATOM 907 O O . SER A 1 110 ? -12.410 -5.333 2.196 1.00 94.19 110 SER A O 1
ATOM 909 N N . ASN A 1 111 ? -11.384 -7.074 3.177 1.00 93.56 111 ASN A N 1
ATOM 910 C CA . ASN A 1 111 ? -12.625 -7.771 3.501 1.00 93.56 111 ASN A CA 1
ATOM 911 C C . ASN A 1 111 ? -13.391 -7.010 4.589 1.00 93.56 111 ASN 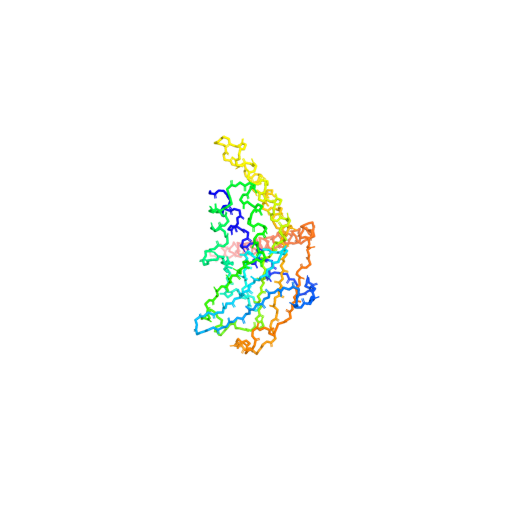A C 1
ATOM 913 O O . ASN A 1 111 ? -12.866 -6.782 5.679 1.00 93.56 111 ASN A O 1
ATOM 917 N N . ILE A 1 112 ? -14.657 -6.683 4.323 1.00 91.88 112 ILE A N 1
ATOM 918 C CA . ILE A 1 112 ? -15.474 -5.873 5.230 1.00 91.88 112 ILE A CA 1
ATOM 919 C C . ILE A 1 112 ? -15.665 -6.523 6.605 1.00 91.88 112 ILE A C 1
ATOM 921 O O . ILE A 1 112 ? -15.812 -5.820 7.602 1.00 91.88 112 ILE A O 1
ATOM 925 N N . LYS A 1 113 ? -15.596 -7.859 6.690 1.00 90.38 113 LYS A N 1
ATOM 926 C CA . LYS A 1 113 ? -15.730 -8.579 7.962 1.00 90.38 113 LYS A CA 1
ATOM 927 C C . LYS A 1 113 ? -14.664 -8.194 8.983 1.00 90.38 113 LYS A C 1
ATOM 929 O O . LYS A 1 113 ? -14.936 -8.289 10.172 1.00 90.38 113 LYS A O 1
ATOM 934 N N . GLY A 1 114 ? -13.481 -7.765 8.536 1.00 87.00 114 GLY A N 1
ATOM 935 C CA . GLY A 1 114 ? -12.414 -7.319 9.433 1.00 87.00 114 GLY A CA 1
ATOM 936 C C . GLY A 1 114 ? -12.755 -6.037 10.199 1.00 87.00 114 GLY A C 1
ATOM 937 O O . GLY A 1 114 ? -12.203 -5.813 11.272 1.00 87.00 114 GLY A O 1
ATOM 938 N N . PHE A 1 115 ? -13.678 -5.228 9.671 1.00 89.12 115 PHE A N 1
ATOM 939 C CA . PHE A 1 115 ? -14.028 -3.906 10.193 1.00 89.12 115 PHE A CA 1
ATOM 940 C C . PHE A 1 115 ? -15.194 -3.938 11.187 1.00 89.12 115 PHE A C 1
ATOM 942 O O . PHE A 1 115 ? -15.398 -2.968 11.915 1.00 89.12 115 PHE A O 1
ATOM 949 N N . TYR A 1 116 ? -15.983 -5.018 11.213 1.00 82.06 116 TYR A N 1
ATOM 950 C CA . TYR A 1 116 ? -17.079 -5.147 12.172 1.00 82.06 116 TYR A CA 1
ATOM 951 C C . TYR A 1 116 ? -16.532 -5.195 13.602 1.00 82.06 116 TYR A C 1
ATOM 953 O O . TYR A 1 116 ? -15.556 -5.895 13.870 1.00 82.06 116 TYR A O 1
ATOM 961 N N . ASP A 1 117 ? -17.158 -4.423 14.493 1.00 72.56 117 ASP A N 1
ATOM 962 C CA . ASP A 1 117 ? -16.811 -4.295 15.918 1.00 72.56 117 ASP A CA 1
ATOM 963 C C . ASP A 1 117 ? -15.371 -3.811 16.194 1.00 72.56 117 ASP A C 1
ATOM 965 O O . ASP A 1 117 ? -14.824 -4.033 17.275 1.00 72.56 117 ASP A O 1
ATOM 969 N N . LYS A 1 118 ? -14.727 -3.196 15.190 1.00 74.81 118 LYS A N 1
ATOM 970 C CA . LYS A 1 118 ? -13.335 -2.714 15.239 1.00 74.81 118 LYS A CA 1
ATOM 971 C C . LYS A 1 118 ? -13.127 -1.430 14.443 1.00 74.81 118 LYS A C 1
ATOM 973 O O . LYS A 1 118 ? -12.035 -1.189 13.952 1.00 74.81 118 LYS A O 1
ATOM 978 N N . ALA A 1 119 ? -14.174 -0.648 14.208 1.00 77.00 119 ALA A N 1
ATOM 979 C CA . ALA A 1 119 ? -14.075 0.554 13.382 1.00 77.00 119 ALA A CA 1
ATOM 980 C C . ALA A 1 119 ? -13.867 1.827 14.214 1.00 77.00 119 ALA A C 1
ATOM 982 O O . ALA A 1 119 ? -14.139 2.905 13.717 1.00 77.00 119 ALA A O 1
ATOM 983 N N . ASP A 1 120 ? -13.403 1.752 15.459 1.00 80.00 120 ASP A N 1
ATOM 984 C CA . ASP A 1 120 ? -13.179 2.942 16.290 1.00 80.00 120 ASP A CA 1
ATOM 985 C C . ASP A 1 120 ? -12.008 3.778 15.747 1.00 80.00 120 ASP A C 1
ATOM 987 O O . ASP A 1 120 ? -10.923 3.244 15.521 1.00 80.00 120 ASP A O 1
ATOM 991 N N . ASN A 1 121 ? -12.208 5.083 15.521 1.00 81.56 121 ASN A N 1
ATOM 992 C CA . ASN A 1 121 ? -11.175 5.986 14.987 1.00 81.56 1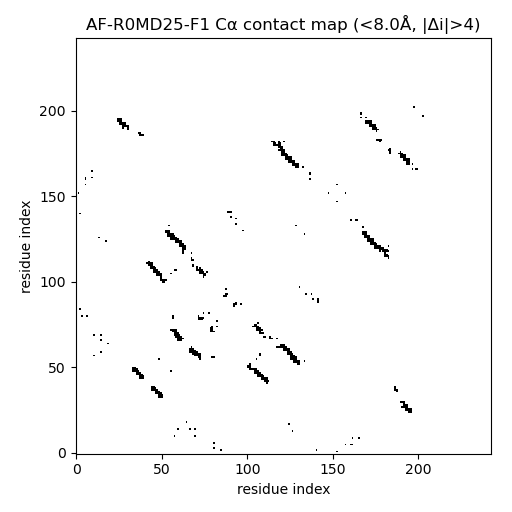21 ASN A CA 1
ATOM 993 C C . ASN A 1 121 ? -10.457 5.401 13.758 1.00 81.56 121 ASN A C 1
ATOM 995 O O . ASN A 1 121 ? -9.231 5.261 13.755 1.00 81.56 121 ASN A O 1
ATOM 999 N N . LEU A 1 122 ? -11.226 5.000 12.744 1.00 89.56 122 LEU A N 1
ATOM 1000 C CA . LEU A 1 122 ? -10.697 4.270 11.599 1.00 89.56 122 LEU A CA 1
ATOM 1001 C C . LEU A 1 122 ? -9.624 5.093 10.870 1.00 89.56 122 LEU A C 1
ATOM 1003 O O . LEU A 1 122 ? -9.789 6.291 10.620 1.00 89.56 122 LEU A O 1
ATOM 1007 N N . GLN A 1 123 ? -8.533 4.435 10.488 1.00 90.94 123 GLN A N 1
ATOM 1008 C CA . GLN A 1 123 ? -7.467 5.028 9.693 1.00 90.94 123 GLN A CA 1
ATOM 1009 C C . GLN A 1 123 ? -7.054 4.099 8.556 1.00 90.94 123 GLN A C 1
ATOM 1011 O O . GLN A 1 123 ? -7.096 2.875 8.677 1.00 90.94 123 GLN A O 1
ATOM 1016 N N . LEU A 1 124 ? -6.613 4.699 7.455 1.00 91.75 124 LEU A N 1
ATOM 1017 C CA . LEU A 1 124 ? -5.931 4.001 6.374 1.00 91.75 124 LEU A CA 1
ATOM 1018 C C . LEU A 1 124 ? -4.593 4.673 6.111 1.00 91.75 124 LEU A C 1
ATOM 1020 O O . LEU A 1 124 ? -4.536 5.802 5.622 1.00 91.75 124 LEU A O 1
ATOM 1024 N N . ALA A 1 125 ? -3.511 3.955 6.374 1.00 89.50 125 ALA A N 1
ATOM 1025 C CA . ALA A 1 125 ? -2.190 4.372 5.954 1.00 89.50 125 ALA A CA 1
ATOM 1026 C C . ALA A 1 125 ? -1.879 3.833 4.555 1.00 89.50 125 ALA A C 1
ATOM 1028 O O . ALA A 1 125 ? -1.926 2.633 4.295 1.00 89.50 125 ALA A O 1
ATOM 1029 N N . LEU A 1 126 ? -1.529 4.742 3.657 1.00 89.94 126 LEU A N 1
ATOM 1030 C CA . LEU A 1 126 ? -1.096 4.471 2.301 1.00 89.94 126 LEU A CA 1
ATOM 1031 C C . LEU A 1 126 ? 0.420 4.584 2.224 1.00 89.94 126 LEU A C 1
ATOM 1033 O O . LEU A 1 126 ? 0.987 5.656 2.457 1.00 89.94 126 LEU A O 1
ATOM 1037 N N . VAL A 1 127 ? 1.061 3.489 1.835 1.00 86.81 127 VAL A N 1
ATOM 1038 C CA . VAL A 1 127 ? 2.498 3.432 1.573 1.00 86.81 127 VAL A CA 1
ATOM 1039 C C . VAL A 1 127 ? 2.729 3.726 0.097 1.00 86.81 127 VAL A C 1
ATOM 1041 O O . VAL A 1 127 ? 2.351 2.937 -0.773 1.00 86.81 127 VAL A O 1
ATOM 1044 N N . ILE A 1 128 ? 3.317 4.886 -0.190 1.00 86.62 128 ILE A N 1
ATOM 1045 C CA . ILE A 1 128 ? 3.420 5.445 -1.538 1.00 86.62 128 ILE A CA 1
ATOM 1046 C C . ILE A 1 128 ? 4.874 5.814 -1.845 1.00 86.62 128 ILE A C 1
ATOM 1048 O O . ILE A 1 128 ? 5.569 6.385 -1.010 1.00 86.62 128 ILE A O 1
ATOM 1052 N N . PHE A 1 129 ? 5.319 5.573 -3.075 1.00 84.94 129 PHE A N 1
ATOM 1053 C CA . PHE A 1 129 ? 6.606 6.052 -3.581 1.00 84.94 129 PHE A CA 1
ATOM 1054 C C . PHE A 1 129 ? 6.419 7.120 -4.646 1.00 84.94 129 PHE A C 1
ATOM 1056 O O . PHE A 1 129 ? 5.506 7.029 -5.466 1.00 84.94 129 PHE A O 1
ATOM 1063 N N . LYS A 1 130 ? 7.331 8.094 -4.701 1.00 88.00 130 LYS A N 1
ATOM 1064 C CA . LYS A 1 130 ? 7.496 8.902 -5.914 1.00 88.00 130 LYS A CA 1
ATOM 1065 C C . LYS A 1 130 ? 8.036 8.018 -7.029 1.00 88.00 130 LYS A C 1
ATOM 1067 O O . LYS A 1 130 ? 8.948 7.222 -6.805 1.00 88.00 130 LYS A O 1
ATOM 1072 N N . ILE A 1 131 ? 7.529 8.211 -8.241 1.00 87.94 131 ILE A N 1
ATOM 1073 C CA . ILE A 1 131 ? 7.991 7.486 -9.432 1.00 87.94 131 ILE A CA 1
ATOM 1074 C C . ILE A 1 131 ? 9.501 7.623 -9.626 1.00 87.94 131 ILE A C 1
ATOM 1076 O O . ILE A 1 131 ? 10.169 6.643 -9.942 1.00 87.94 131 ILE A O 1
ATOM 1080 N N . GLU A 1 132 ? 10.055 8.818 -9.413 1.00 87.19 132 GLU A N 1
ATOM 1081 C CA . GLU A 1 132 ? 11.494 9.058 -9.557 1.00 87.19 132 GLU A CA 1
ATOM 1082 C C . GLU A 1 132 ? 12.326 8.195 -8.606 1.00 87.19 132 GLU A C 1
ATOM 1084 O O . GLU A 1 132 ? 13.367 7.663 -8.993 1.00 87.19 132 GLU A O 1
ATOM 1089 N N . ASP A 1 133 ? 11.870 8.050 -7.364 1.00 84.94 133 ASP A N 1
ATOM 1090 C CA . ASP A 1 133 ? 12.570 7.279 -6.343 1.00 84.94 133 ASP A CA 1
ATOM 1091 C C . ASP A 1 133 ? 12.421 5.779 -6.601 1.00 84.94 133 ASP A C 1
ATOM 1093 O O . ASP A 1 133 ? 13.419 5.055 -6.599 1.00 84.94 133 ASP A O 1
ATOM 1097 N N . PHE A 1 134 ? 11.217 5.333 -6.976 1.00 84.38 134 PHE A N 1
ATOM 1098 C CA . PHE A 1 134 ? 10.995 3.976 -7.475 1.00 84.38 134 PHE A CA 1
ATOM 1099 C C . PHE A 1 134 ? 11.918 3.650 -8.659 1.00 84.38 134 PHE A C 1
ATOM 1101 O O . PHE A 1 134 ? 12.572 2.607 -8.665 1.00 84.38 134 PHE A O 1
ATOM 1108 N N . ARG A 1 135 ? 12.043 4.561 -9.634 1.00 87.25 135 ARG A N 1
ATOM 1109 C CA . ARG A 1 135 ? 12.912 4.380 -10.804 1.00 87.25 135 ARG A CA 1
ATOM 1110 C C . ARG A 1 135 ? 14.375 4.227 -10.403 1.00 87.25 135 ARG A C 1
ATOM 1112 O O . ARG A 1 135 ? 15.050 3.345 -10.930 1.00 87.25 135 ARG A O 1
ATOM 1119 N N . LYS A 1 136 ? 14.877 5.064 -9.486 1.00 85.75 136 LYS A N 1
ATOM 1120 C CA . LYS A 1 136 ? 16.262 4.968 -8.984 1.00 85.75 136 LYS A CA 1
ATOM 1121 C C . LYS A 1 136 ? 16.530 3.586 -8.387 1.00 85.75 136 LYS A C 1
ATOM 1123 O O . LYS A 1 136 ? 17.510 2.952 -8.775 1.00 85.75 136 LYS A O 1
ATOM 1128 N N . ILE A 1 137 ? 15.636 3.117 -7.514 1.00 79.81 137 ILE A N 1
ATOM 1129 C CA . ILE A 1 137 ?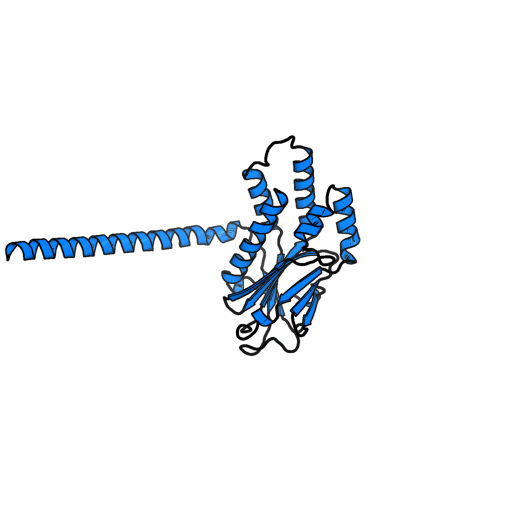 15.739 1.805 -6.861 1.00 79.81 137 ILE A CA 1
ATOM 1130 C C . ILE A 1 137 ? 15.695 0.681 -7.905 1.00 79.81 137 ILE A C 1
ATOM 1132 O O . ILE A 1 137 ? 16.588 -0.163 -7.946 1.00 79.81 137 ILE A O 1
ATOM 1136 N N . ALA A 1 138 ? 14.704 0.699 -8.799 1.00 79.75 138 ALA A N 1
ATOM 1137 C CA . ALA A 1 138 ? 14.534 -0.329 -9.822 1.00 79.75 138 ALA A CA 1
ATOM 1138 C C . ALA A 1 138 ? 15.740 -0.410 -10.776 1.00 79.75 138 ALA A C 1
ATOM 1140 O O . ALA A 1 138 ? 16.188 -1.504 -11.113 1.00 79.75 138 ALA A O 1
ATOM 1141 N N . VAL A 1 139 ? 16.321 0.728 -11.172 1.00 83.94 139 VAL A N 1
ATOM 1142 C CA . VAL A 1 139 ? 17.537 0.756 -12.003 1.00 83.94 139 VAL A CA 1
ATOM 1143 C C . VAL A 1 139 ? 18.740 0.161 -11.269 1.00 83.94 139 VAL A C 1
ATOM 1145 O O . VAL A 1 139 ? 19.517 -0.560 -11.899 1.00 83.94 139 VAL A O 1
ATOM 1148 N N . GLU A 1 140 ? 18.919 0.455 -9.976 1.00 79.38 140 GLU A N 1
ATOM 1149 C CA . GLU A 1 140 ? 20.003 -0.122 -9.164 1.00 79.38 140 GLU A CA 1
ATOM 1150 C C . GLU A 1 140 ? 19.883 -1.656 -9.137 1.00 79.38 140 GLU A C 1
ATOM 1152 O O . GLU A 1 140 ? 20.848 -2.351 -9.462 1.00 79.38 140 GLU A O 1
ATOM 1157 N N . VAL A 1 141 ? 18.671 -2.178 -8.910 1.00 74.56 141 VAL A N 1
ATOM 1158 C CA . VAL A 1 141 ? 18.401 -3.626 -8.904 1.00 74.56 141 VAL A CA 1
ATOM 1159 C C . VAL A 1 141 ? 18.605 -4.278 -10.275 1.00 74.56 141 VAL A C 1
ATOM 1161 O O . VAL A 1 141 ? 19.270 -5.308 -10.382 1.00 74.56 141 VAL A O 1
ATOM 1164 N N . ILE A 1 142 ? 18.075 -3.691 -11.351 1.00 77.94 142 ILE A N 1
ATOM 1165 C CA . ILE A 1 142 ? 18.236 -4.244 -12.709 1.00 77.94 142 ILE A CA 1
ATOM 1166 C C . ILE A 1 142 ? 19.722 -4.308 -13.085 1.00 77.94 142 ILE A C 1
ATOM 1168 O O . ILE A 1 142 ? 20.177 -5.275 -13.701 1.00 77.94 142 ILE A O 1
ATOM 1172 N N . LYS A 1 143 ? 20.499 -3.279 -12.727 1.00 79.06 143 LYS A N 1
ATOM 1173 C CA . LYS A 1 143 ? 21.940 -3.251 -12.995 1.00 79.06 143 LYS A CA 1
ATOM 1174 C C . LYS A 1 143 ? 22.679 -4.326 -12.207 1.00 79.06 143 LYS A C 1
ATOM 1176 O O . LYS A 1 143 ? 23.506 -5.001 -12.812 1.00 79.06 143 LYS A O 1
ATOM 1181 N N . SER A 1 144 ? 22.371 -4.515 -10.921 1.00 71.62 144 SER A N 1
ATOM 1182 C CA . SER A 1 144 ? 23.033 -5.540 -10.101 1.00 71.62 144 SER A CA 1
ATOM 1183 C C . SER A 1 144 ? 22.733 -6.963 -10.566 1.00 71.62 144 SER A C 1
ATOM 1185 O O . SER A 1 144 ? 23.617 -7.813 -10.527 1.00 71.62 144 SER A O 1
ATOM 1187 N N . GLN A 1 145 ? 21.526 -7.216 -11.079 1.00 67.69 145 GLN A N 1
ATOM 1188 C CA . GLN A 1 145 ? 21.181 -8.509 -11.678 1.00 67.69 145 GLN A CA 1
ATOM 1189 C C . GLN A 1 145 ? 21.972 -8.794 -12.964 1.00 67.69 145 GLN A C 1
ATOM 1191 O O . GLN A 1 145 ? 22.339 -9.937 -13.217 1.00 67.69 145 GLN A O 1
ATOM 1196 N N . LYS A 1 146 ? 22.269 -7.769 -13.775 1.00 67.00 146 LYS A N 1
ATOM 1197 C CA . LYS A 1 146 ? 23.040 -7.931 -15.022 1.00 67.00 146 LYS A CA 1
ATOM 1198 C C . LYS A 1 146 ? 24.541 -8.114 -14.798 1.00 67.00 146 LYS A C 1
ATOM 1200 O O . LYS A 1 146 ? 25.201 -8.724 -15.634 1.00 67.00 146 LYS A O 1
ATOM 1205 N N . SER A 1 147 ? 25.092 -7.571 -13.715 1.00 60.16 147 SER A N 1
ATOM 1206 C CA . SER A 1 147 ? 26.521 -7.672 -13.391 1.00 60.16 147 SER A CA 1
ATOM 1207 C C . SER A 1 147 ? 26.887 -8.910 -12.560 1.00 60.16 147 SER A C 1
ATOM 1209 O O . SER A 1 147 ? 28.073 -9.217 -12.431 1.00 60.16 147 SER A O 1
ATOM 1211 N N . GLY A 1 148 ? 25.906 -9.643 -12.022 1.00 51.62 148 GLY A N 1
ATOM 1212 C CA . GLY A 1 148 ? 26.118 -10.830 -11.193 1.00 51.62 148 GLY A CA 1
ATOM 1213 C C . GLY A 1 148 ? 26.014 -12.148 -11.961 1.00 51.62 148 GLY A C 1
ATOM 1214 O O . GLY A 1 148 ? 24.929 -12.690 -12.134 1.00 51.62 148 GLY A O 1
ATOM 1215 N N . GLY A 1 149 ? 27.149 -12.736 -12.345 1.00 44.62 149 GLY A N 1
ATOM 1216 C CA . GLY A 1 149 ? 27.213 -14.181 -12.577 1.00 44.62 149 GLY A CA 1
ATOM 1217 C C . GLY A 1 149 ? 27.156 -14.916 -11.234 1.00 44.62 149 GLY A C 1
ATOM 1218 O O . GLY A 1 149 ? 28.099 -14.795 -10.460 1.00 44.62 149 GLY A O 1
ATOM 1219 N N . ASN A 1 150 ? 26.063 -15.636 -10.952 1.00 44.19 150 ASN A N 1
ATOM 1220 C CA . ASN A 1 150 ? 25.897 -16.631 -9.870 1.00 44.19 150 ASN A CA 1
ATOM 1221 C C . ASN A 1 150 ? 26.477 -16.298 -8.472 1.00 44.19 150 ASN A C 1
ATOM 1223 O O . ASN A 1 150 ? 26.792 -17.202 -7.700 1.00 44.19 150 ASN A O 1
ATOM 1227 N N . LYS A 1 151 ? 26.609 -15.023 -8.105 1.00 47.16 151 LYS A N 1
ATOM 1228 C CA . LYS A 1 151 ? 26.871 -14.616 -6.723 1.00 47.16 151 LYS A CA 1
ATOM 1229 C C . LYS A 1 151 ? 25.558 -14.122 -6.154 1.00 47.16 151 LYS A C 1
ATOM 1231 O O . LYS A 1 151 ? 25.023 -13.148 -6.676 1.00 47.16 151 LYS A O 1
ATOM 1236 N N . SER A 1 152 ? 25.064 -14.806 -5.120 1.00 48.06 152 SER A N 1
ATOM 1237 C CA . SER A 1 152 ? 23.993 -14.277 -4.277 1.00 48.06 152 SER A CA 1
ATOM 1238 C C . SER A 1 152 ? 24.344 -12.833 -3.943 1.00 48.06 152 SER A C 1
ATOM 1240 O O . SER A 1 152 ? 25.496 -12.550 -3.579 1.00 48.06 152 SER A O 1
ATOM 1242 N N . LEU A 1 153 ? 23.401 -11.917 -4.136 1.00 55.53 153 LEU A N 1
ATOM 1243 C CA . LEU A 1 153 ? 23.602 -10.540 -3.703 1.00 55.53 153 LEU A CA 1
ATOM 1244 C C . LEU A 1 153 ? 23.999 -10.590 -2.218 1.00 55.53 153 LEU A C 1
ATOM 1246 O O . LEU A 1 153 ? 23.413 -11.327 -1.432 1.00 55.53 153 LEU A O 1
ATOM 1250 N N . SER A 1 154 ? 25.100 -9.932 -1.849 1.00 59.81 154 SER A N 1
ATOM 1251 C CA . SER A 1 154 ? 25.583 -9.973 -0.466 1.00 59.81 154 SER A CA 1
ATOM 1252 C C . SER A 1 154 ? 24.550 -9.316 0.447 1.00 59.81 154 SER A C 1
ATOM 1254 O O . SER A 1 154 ? 24.049 -8.256 0.073 1.00 59.81 154 SER A O 1
ATOM 1256 N N . ASP A 1 155 ? 24.330 -9.839 1.655 1.00 61.38 155 ASP A N 1
ATOM 1257 C CA . ASP A 1 155 ? 23.402 -9.282 2.658 1.00 61.38 155 ASP A CA 1
ATOM 1258 C C . ASP A 1 155 ? 23.508 -7.750 2.840 1.00 61.38 155 ASP A C 1
ATOM 1260 O O . ASP A 1 155 ? 22.522 -7.073 3.125 1.00 61.38 155 ASP A O 1
ATOM 1264 N N . ASP A 1 156 ? 24.700 -7.173 2.664 1.00 62.97 156 ASP A N 1
ATOM 1265 C CA . ASP A 1 156 ? 24.941 -5.727 2.766 1.00 62.97 156 ASP A CA 1
ATOM 1266 C C . ASP A 1 156 ? 24.303 -4.903 1.633 1.00 62.97 156 ASP A C 1
ATOM 1268 O O . A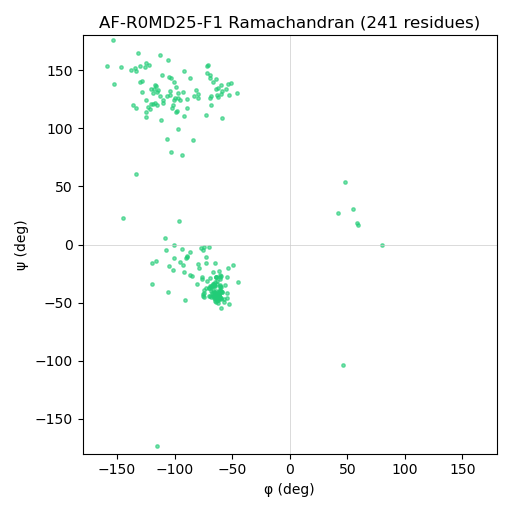SP A 1 156 ? 23.938 -3.741 1.833 1.00 62.97 156 ASP A O 1
ATOM 1272 N N . TYR A 1 157 ? 24.149 -5.489 0.446 1.00 64.75 157 TYR A N 1
ATOM 1273 C CA . TYR A 1 157 ? 23.502 -4.855 -0.701 1.00 64.75 157 TYR A CA 1
ATOM 1274 C C . TYR A 1 157 ? 21.985 -4.808 -0.510 1.00 64.75 157 TYR A C 1
ATOM 1276 O O . TYR A 1 157 ? 21.377 -3.747 -0.672 1.00 64.75 157 TYR A O 1
ATOM 1284 N N . ASP A 1 158 ? 21.398 -5.917 -0.062 1.00 64.31 158 ASP A N 1
ATOM 1285 C CA . ASP A 1 158 ? 19.966 -6.009 0.226 1.00 64.31 158 ASP A CA 1
ATOM 1286 C C . ASP A 1 158 ? 19.572 -5.044 1.353 1.00 64.31 158 ASP A C 1
ATOM 1288 O O . ASP A 1 158 ? 18.638 -4.257 1.192 1.00 64.31 158 ASP A O 1
ATOM 1292 N N . LYS A 1 159 ? 20.374 -4.970 2.427 1.00 66.94 159 LYS A N 1
ATOM 1293 C CA . LYS A 1 159 ? 20.197 -3.983 3.512 1.00 66.94 159 LYS A CA 1
ATOM 1294 C C . LYS A 1 159 ? 20.296 -2.534 3.031 1.00 66.94 159 LYS A C 1
ATOM 1296 O O . LYS A 1 159 ? 19.619 -1.647 3.556 1.00 66.94 159 LYS A O 1
ATOM 1301 N N . LYS A 1 160 ? 21.166 -2.249 2.056 1.00 68.38 160 LYS A N 1
ATOM 1302 C CA . LYS A 1 160 ? 21.310 -0.898 1.492 1.00 68.38 160 LYS A CA 1
ATOM 1303 C C . LYS A 1 160 ? 20.077 -0.511 0.675 1.00 68.38 160 LYS A C 1
ATOM 1305 O O . LYS A 1 160 ? 19.594 0.613 0.827 1.00 68.38 160 LYS A O 1
ATOM 1310 N N . ILE A 1 161 ? 19.566 -1.418 -0.159 1.00 66.38 161 ILE A N 1
ATOM 1311 C CA . ILE A 1 161 ? 18.328 -1.192 -0.915 1.00 66.38 161 ILE A CA 1
ATOM 1312 C C . ILE A 1 161 ? 17.162 -1.002 0.051 1.00 66.38 161 ILE A C 1
ATOM 1314 O O . ILE A 1 161 ? 16.443 -0.014 -0.072 1.00 66.38 161 ILE A O 1
ATOM 1318 N N . GLU A 1 162 ? 17.024 -1.877 1.045 1.00 62.72 162 GLU A N 1
ATOM 1319 C CA . GLU A 1 162 ? 15.991 -1.787 2.079 1.00 62.72 162 GLU A CA 1
ATOM 1320 C C . GLU A 1 162 ? 16.004 -0.410 2.757 1.00 62.72 162 GLU A C 1
ATOM 1322 O O . GLU A 1 162 ? 14.997 0.302 2.785 1.00 62.72 162 GLU A O 1
ATOM 1327 N N . LYS A 1 163 ? 17.180 0.036 3.213 1.00 67.75 163 LYS A N 1
ATOM 1328 C CA . LYS A 1 163 ? 17.344 1.362 3.815 1.00 67.75 163 LYS A CA 1
ATOM 1329 C C . LYS A 1 163 ? 16.976 2.492 2.850 1.00 67.75 163 LYS A C 1
ATOM 1331 O O . LYS A 1 163 ? 16.394 3.488 3.279 1.00 67.75 163 LYS A O 1
ATOM 1336 N N . ASN A 1 164 ? 17.318 2.384 1.568 1.00 68.81 164 ASN A N 1
ATOM 1337 C CA . ASN A 1 164 ? 16.944 3.388 0.570 1.00 68.81 164 ASN A CA 1
ATOM 1338 C C . ASN A 1 164 ? 15.422 3.437 0.376 1.00 68.81 164 ASN A C 1
ATOM 1340 O O . ASN A 1 164 ? 14.859 4.530 0.377 1.00 68.81 164 ASN A O 1
ATOM 1344 N N . MET A 1 165 ? 14.755 2.282 0.301 1.00 66.50 165 MET A N 1
ATOM 1345 C CA . MET A 1 165 ? 13.297 2.199 0.174 1.00 66.50 165 MET A CA 1
ATOM 1346 C C . MET A 1 165 ? 12.586 2.826 1.378 1.00 66.50 165 MET A C 1
ATOM 1348 O O . MET A 1 165 ? 11.704 3.663 1.193 1.00 66.50 165 MET A O 1
ATOM 1352 N N . LEU A 1 166 ? 13.029 2.522 2.601 1.00 67.19 166 LEU A N 1
ATOM 1353 C CA . LEU A 1 166 ? 12.472 3.109 3.828 1.00 67.19 166 LEU A CA 1
ATOM 1354 C C . LEU A 1 166 ? 12.619 4.634 3.890 1.00 67.19 166 LEU A C 1
ATOM 1356 O O . LEU A 1 166 ? 11.739 5.318 4.400 1.00 67.19 166 LEU A O 1
ATOM 1360 N N . ASN A 1 167 ? 13.712 5.184 3.360 1.00 68.75 167 ASN A N 1
ATOM 1361 C CA . ASN A 1 167 ? 13.921 6.635 3.326 1.00 68.75 167 ASN A CA 1
ATOM 1362 C C . ASN A 1 167 ? 13.135 7.343 2.211 1.00 68.75 167 ASN A C 1
ATOM 1364 O O . ASN A 1 167 ? 12.980 8.562 2.262 1.00 68.75 167 ASN A O 1
ATOM 1368 N N . MET A 1 168 ? 12.702 6.609 1.185 1.00 74.25 168 MET A N 1
ATOM 1369 C CA . MET A 1 168 ? 12.031 7.154 -0.002 1.00 74.25 168 MET A CA 1
ATOM 1370 C C . MET A 1 168 ? 10.509 6.997 0.042 1.00 74.25 168 MET A C 1
ATOM 1372 O O . MET A 1 168 ? 9.805 7.604 -0.768 1.00 74.25 168 MET A O 1
ATOM 1376 N N . GLN A 1 169 ? 9.995 6.200 0.980 1.00 76.81 169 GLN A N 1
ATOM 1377 C CA . GLN A 1 169 ? 8.564 6.030 1.156 1.00 76.81 169 GLN A CA 1
ATOM 1378 C C . GLN A 1 169 ? 7.908 7.295 1.704 1.00 76.81 169 GLN A C 1
ATOM 1380 O O . GLN A 1 169 ? 8.454 8.016 2.542 1.00 76.81 169 GLN A O 1
ATOM 1385 N N . ILE A 1 170 ? 6.681 7.518 1.263 1.00 81.75 170 ILE A N 1
ATOM 1386 C CA . ILE A 1 170 ? 5.795 8.546 1.774 1.00 81.75 170 ILE A CA 1
ATOM 1387 C C . ILE A 1 170 ? 4.575 7.836 2.336 1.00 81.75 170 ILE A C 1
ATOM 1389 O O . ILE A 1 170 ? 3.866 7.143 1.608 1.00 81.75 170 ILE A O 1
ATOM 1393 N N . ILE A 1 171 ? 4.321 8.040 3.626 1.00 84.19 171 ILE A N 1
ATOM 1394 C CA . ILE A 1 171 ? 3.130 7.514 4.283 1.00 84.19 171 ILE A CA 1
ATOM 1395 C C . ILE A 1 171 ? 2.097 8.633 4.338 1.00 84.19 171 ILE A C 1
ATOM 1397 O O . ILE A 1 171 ? 2.311 9.654 4.997 1.00 84.19 171 ILE A O 1
ATOM 1401 N N . HIS A 1 172 ? 0.992 8.443 3.624 1.00 86.94 172 HIS A N 1
ATOM 1402 C CA . HIS A 1 172 ? -0.198 9.267 3.803 1.00 86.94 172 HIS A CA 1
ATOM 1403 C C . HIS A 1 172 ? -1.176 8.523 4.695 1.00 86.94 172 HIS A C 1
ATOM 1405 O O . HIS A 1 172 ? -1.396 7.339 4.486 1.00 86.94 172 HIS A O 1
ATOM 1411 N N . VAL A 1 173 ? -1.771 9.201 5.664 1.00 89.00 173 VAL A N 1
ATOM 1412 C CA . VAL A 1 173 ? -2.764 8.603 6.555 1.00 89.00 173 VAL A CA 1
ATOM 1413 C C . VAL A 1 173 ? -4.090 9.307 6.349 1.00 89.00 173 VAL A C 1
ATOM 1415 O O . VAL A 1 173 ? -4.182 10.529 6.468 1.00 89.00 173 VAL A O 1
ATOM 1418 N N . LEU A 1 174 ? -5.097 8.528 5.987 1.00 92.19 174 LEU A N 1
ATOM 1419 C CA . LEU A 1 174 ? -6.482 8.946 5.921 1.00 92.19 174 LEU A CA 1
ATOM 1420 C C . LEU A 1 174 ? -7.085 8.684 7.292 1.00 92.19 174 LEU A C 1
ATOM 1422 O O . LEU A 1 174 ? -7.147 7.533 7.717 1.00 92.19 174 LEU A O 1
ATOM 1426 N N . ASN A 1 175 ? -7.516 9.744 7.962 1.00 91.00 175 ASN A N 1
ATOM 1427 C CA . ASN A 1 175 ? -8.185 9.659 9.250 1.00 91.00 175 ASN A CA 1
ATOM 1428 C C . ASN A 1 175 ? -9.677 9.887 9.061 1.00 91.00 175 ASN A C 1
ATOM 1430 O O . ASN A 1 175 ? -10.089 10.893 8.474 1.00 91.00 175 ASN A O 1
ATOM 1434 N N . TYR A 1 176 ? -10.474 8.976 9.604 1.00 89.94 176 TYR A N 1
ATOM 1435 C CA . TYR A 1 176 ? -11.919 9.089 9.621 1.00 89.94 176 TYR A CA 1
ATOM 1436 C C . TYR A 1 176 ? -12.402 9.570 10.983 1.00 89.94 176 TYR A C 1
ATOM 1438 O O . TYR A 1 176 ? -11.909 9.147 12.027 1.00 89.94 176 TYR A O 1
ATOM 1446 N N . ASN A 1 177 ? -13.394 10.457 10.963 1.00 83.94 177 ASN A N 1
ATOM 1447 C CA . ASN A 1 177 ? -14.118 10.859 12.160 1.00 83.94 177 ASN A CA 1
ATOM 1448 C C . ASN A 1 177 ? -15.475 10.152 12.177 1.00 83.94 177 ASN A C 1
ATOM 1450 O O . ASN A 1 177 ? -16.490 10.709 11.758 1.00 83.94 177 ASN A O 1
ATOM 1454 N N . ASN A 1 178 ? -15.476 8.890 12.591 1.00 82.06 178 ASN A N 1
ATOM 1455 C CA . ASN A 1 178 ? -16.663 8.045 12.599 1.00 82.06 178 ASN A CA 1
ATOM 1456 C C . ASN A 1 178 ? -17.106 7.690 14.022 1.00 82.06 178 ASN A C 1
ATOM 1458 O O . ASN A 1 178 ? -16.367 7.845 14.993 1.00 82.06 178 ASN A O 1
ATOM 1462 N N . LYS A 1 179 ? -18.356 7.233 14.142 1.00 79.06 179 LYS A N 1
ATOM 1463 C CA . LYS A 1 179 ? -18.895 6.744 15.412 1.00 79.06 179 LYS A CA 1
ATOM 1464 C C . LYS A 1 179 ? -18.255 5.412 15.785 1.00 79.06 179 LYS A C 1
ATOM 1466 O O . LYS A 1 179 ? -17.844 4.648 14.913 1.00 79.06 179 LYS A O 1
ATOM 1471 N N . ALA A 1 180 ? -18.233 5.138 17.085 1.00 78.94 180 ALA A N 1
ATOM 1472 C CA . ALA A 1 180 ? -17.669 3.907 17.606 1.00 78.94 180 ALA A CA 1
ATOM 1473 C C . ALA A 1 180 ? -18.323 2.669 16.965 1.00 78.94 180 ALA A C 1
ATOM 1475 O O . ALA A 1 180 ? -19.548 2.600 16.867 1.00 78.94 180 ALA A O 1
ATOM 1476 N N . ASN A 1 181 ? -17.502 1.708 16.544 1.00 78.69 181 ASN A N 1
ATOM 1477 C CA . ASN A 1 181 ? -17.864 0.450 15.891 1.00 78.69 181 ASN A CA 1
ATOM 1478 C C . ASN A 1 181 ? -18.643 0.590 14.576 1.00 78.69 181 ASN A C 1
ATOM 1480 O O . ASN A 1 181 ? -19.213 -0.383 14.082 1.00 78.69 181 ASN A O 1
ATOM 1484 N N . GLU A 1 182 ? -18.632 1.774 13.964 1.00 84.50 182 GLU A N 1
ATOM 1485 C CA . GLU A 1 182 ? -19.343 2.036 12.718 1.00 84.50 182 GLU A CA 1
ATOM 1486 C C . GLU A 1 182 ? -18.383 2.487 11.621 1.00 84.50 182 GLU A C 1
ATOM 1488 O O . GLU A 1 182 ? -17.735 3.525 11.723 1.00 84.50 182 GLU A O 1
ATOM 1493 N N . ILE A 1 183 ? -18.348 1.736 10.517 1.00 87.88 183 ILE A N 1
ATOM 1494 C CA . ILE A 1 183 ? -17.701 2.192 9.283 1.00 87.88 183 ILE A CA 1
ATOM 1495 C C . ILE A 1 183 ? -18.391 3.498 8.838 1.00 87.88 183 ILE A C 1
ATOM 1497 O O . ILE A 1 183 ? -19.626 3.507 8.767 1.00 87.88 183 ILE A O 1
ATOM 1501 N N . PRO A 1 184 ? -17.642 4.567 8.497 1.00 88.00 184 PRO A N 1
ATOM 1502 C CA . PRO A 1 184 ? -18.221 5.818 8.015 1.00 88.00 184 PRO A CA 1
ATOM 1503 C C . PRO A 1 184 ? -19.209 5.590 6.862 1.00 88.00 184 PRO A C 1
ATOM 1505 O O . PRO A 1 184 ? -18.956 4.782 5.963 1.00 88.00 184 PRO A O 1
ATOM 1508 N N . SER A 1 185 ? -20.334 6.310 6.872 1.00 87.44 185 SER A N 1
ATOM 1509 C CA . SER A 1 185 ? -21.334 6.236 5.798 1.00 87.44 185 SER A CA 1
ATOM 1510 C C . SER A 1 185 ? -20.802 6.784 4.472 1.00 87.44 185 SER A C 1
ATOM 1512 O O . SER A 1 185 ? -21.136 6.243 3.419 1.00 87.44 185 SER A O 1
ATOM 1514 N N . ASP A 1 186 ? -19.949 7.809 4.529 1.00 92.25 186 ASP A N 1
ATOM 1515 C CA . ASP A 1 186 ? -19.152 8.288 3.402 1.00 92.25 186 ASP A CA 1
ATOM 1516 C C . ASP A 1 186 ? -17.663 8.005 3.647 1.00 92.25 186 ASP A C 1
ATOM 1518 O O . ASP A 1 186 ? -17.003 8.654 4.455 1.00 92.25 186 ASP A O 1
ATOM 1522 N N . LEU A 1 187 ? -17.120 7.027 2.921 1.00 92.81 187 LEU A N 1
ATOM 1523 C CA . LEU A 1 187 ? -15.705 6.651 2.992 1.00 92.81 187 LEU A CA 1
ATOM 1524 C C . LEU A 1 187 ? -14.766 7.638 2.274 1.00 92.81 187 LEU A C 1
ATOM 1526 O O . LEU A 1 187 ? -13.547 7.469 2.343 1.00 92.81 187 LEU A O 1
ATOM 1530 N N . ASN A 1 188 ? -15.300 8.658 1.596 1.00 94.12 188 ASN A N 1
ATOM 1531 C CA . ASN A 1 188 ? -14.527 9.725 0.948 1.00 94.12 188 ASN A CA 1
ATOM 1532 C C . ASN A 1 188 ? -14.499 11.025 1.778 1.00 94.12 188 ASN A C 1
ATOM 1534 O O . ASN A 1 188 ? -13.861 12.012 1.376 1.00 94.12 188 ASN A O 1
ATOM 1538 N N . ASP A 1 189 ? -15.156 11.023 2.942 1.00 93.00 189 ASP A N 1
ATOM 1539 C CA . ASP A 1 189 ? -15.074 12.081 3.945 1.00 93.00 189 ASP A CA 1
ATOM 1540 C C . ASP A 1 189 ? -14.003 11.745 4.994 1.00 93.00 189 ASP A C 1
ATOM 1542 O O . ASP A 1 189 ? -14.276 11.270 6.096 1.00 93.00 189 ASP A O 1
ATOM 1546 N N . TYR A 1 190 ? -12.744 11.934 4.604 1.00 92.19 190 TYR A N 1
ATOM 1547 C CA . TYR A 1 190 ? -11.578 11.733 5.459 1.00 92.19 190 TYR A CA 1
ATOM 1548 C C . TYR A 1 190 ? -10.710 12.988 5.515 1.00 92.19 190 TYR A C 1
ATOM 1550 O O . TYR A 1 190 ? -10.656 13.801 4.584 1.00 92.19 190 TYR A O 1
ATOM 1558 N N . GLU A 1 191 ? -9.943 13.100 6.593 1.00 92.56 191 GLU A N 1
ATOM 1559 C CA . GLU A 1 191 ? -8.845 14.050 6.691 1.00 92.56 191 GLU A CA 1
ATOM 1560 C C . GLU A 1 191 ? -7.542 13.388 6.246 1.00 92.56 191 GLU A C 1
ATOM 1562 O O . GLU A 1 191 ? -7.208 12.287 6.683 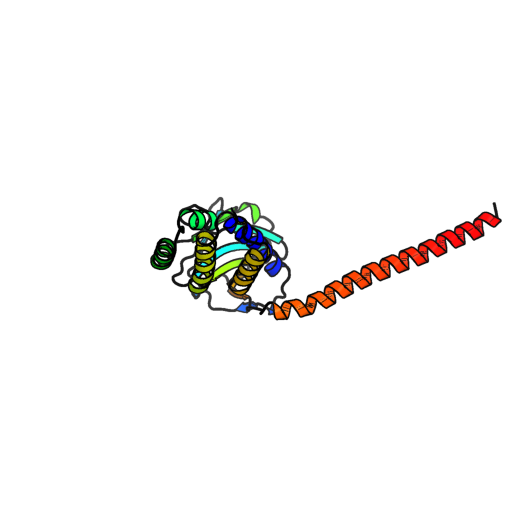1.00 92.56 191 GLU A O 1
ATOM 1567 N N . LEU A 1 192 ? -6.788 14.057 5.371 1.00 90.81 192 LEU A N 1
ATOM 1568 C CA . LEU A 1 192 ? -5.522 13.534 4.870 1.00 90.81 192 LEU A CA 1
ATOM 1569 C C . LEU A 1 192 ? -4.344 14.107 5.655 1.00 90.81 192 LEU A C 1
ATOM 1571 O O . LEU A 1 192 ? -4.182 15.323 5.790 1.00 90.81 192 LEU A O 1
ATOM 1575 N N . TYR A 1 193 ? -3.473 13.216 6.101 1.00 87.19 193 TYR A N 1
ATOM 1576 C CA . TYR A 1 193 ? -2.228 13.532 6.775 1.00 87.19 193 TYR A CA 1
ATOM 1577 C C . TYR A 1 193 ? -1.051 12.920 6.026 1.00 87.19 193 TYR A C 1
ATOM 1579 O O . TYR A 1 193 ? -1.186 11.920 5.329 1.00 87.19 193 TYR A O 1
ATOM 1587 N N . ILE A 1 194 ? 0.123 13.519 6.176 1.00 84.69 194 ILE A N 1
ATOM 1588 C CA . ILE A 1 194 ? 1.393 12.948 5.734 1.00 84.69 194 ILE A CA 1
ATOM 1589 C C . ILE A 1 194 ? 2.285 12.765 6.958 1.00 84.69 194 ILE A C 1
ATOM 1591 O O . ILE A 1 194 ? 2.447 13.697 7.755 1.00 84.69 194 ILE A O 1
ATOM 1595 N N . LEU A 1 195 ? 2.863 11.575 7.113 1.00 74.75 195 LEU A N 1
ATOM 1596 C CA . LEU A 1 195 ? 3.906 11.354 8.106 1.00 74.75 195 LEU A CA 1
ATOM 1597 C C . LEU A 1 195 ? 5.141 12.138 7.655 1.00 74.75 195 LEU A C 1
ATOM 1599 O O . LEU A 1 195 ? 5.647 11.948 6.543 1.00 74.75 195 LEU A O 1
ATOM 1603 N N . ARG A 1 196 ? 5.603 13.082 8.478 1.00 58.72 196 ARG A N 1
ATOM 1604 C CA . ARG A 1 196 ? 6.774 13.899 8.140 1.00 58.72 196 ARG A CA 1
ATOM 1605 C C . ARG A 1 196 ? 7.981 12.964 7.997 1.00 58.72 196 ARG A C 1
ATOM 1607 O O . ARG A 1 196 ? 8.243 12.188 8.905 1.00 58.72 196 ARG A O 1
ATOM 1614 N N . SER A 1 197 ? 8.711 13.022 6.877 1.00 44.81 197 SER A N 1
ATOM 1615 C CA . SER A 1 197 ? 9.891 12.169 6.679 1.00 44.81 197 SER A CA 1
ATOM 1616 C 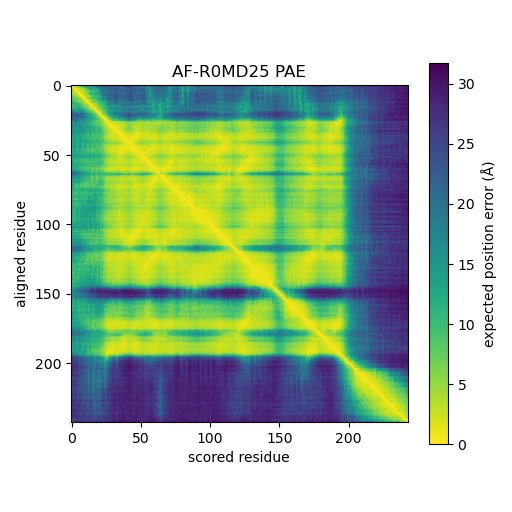C . SER A 1 197 ? 10.909 12.445 7.787 1.00 44.81 197 SER A C 1
ATOM 1618 O O . SER A 1 197 ? 11.536 13.511 7.803 1.00 44.81 197 SER A O 1
ATOM 1620 N N . PHE A 1 198 ? 11.092 11.509 8.708 1.00 43.47 198 PHE A N 1
ATOM 1621 C CA . PHE A 1 198 ? 12.242 11.548 9.593 1.00 43.47 198 PHE A CA 1
ATOM 1622 C C . PHE A 1 198 ? 13.424 11.003 8.811 1.00 43.47 198 PHE A C 1
ATOM 1624 O O . PHE A 1 198 ? 13.360 9.931 8.210 1.00 43.47 198 PHE A O 1
ATOM 1631 N N . ARG A 1 199 ? 14.536 11.739 8.817 1.00 35.84 199 ARG A N 1
ATOM 1632 C CA . ARG A 1 199 ? 15.812 11.079 8.558 1.00 35.84 199 ARG A CA 1
ATOM 1633 C C . ARG A 1 199 ? 15.939 10.024 9.653 1.00 35.84 199 ARG A C 1
ATOM 1635 O O . ARG A 1 199 ? 15.799 10.363 10.823 1.00 35.84 199 ARG A O 1
ATOM 1642 N N . ILE A 1 200 ? 16.240 8.776 9.298 1.00 36.09 200 ILE A N 1
ATOM 1643 C CA . ILE A 1 200 ? 16.469 7.669 10.251 1.00 36.09 200 ILE A CA 1
ATOM 1644 C C . ILE A 1 200 ? 17.469 8.061 11.374 1.00 36.09 200 ILE A C 1
ATOM 1646 O O . ILE A 1 200 ? 17.482 7.463 12.442 1.00 36.09 200 ILE A O 1
ATOM 1650 N N . SER A 1 201 ? 18.271 9.122 11.201 1.00 35.16 201 SER A N 1
ATOM 1651 C CA . SER A 1 201 ? 19.064 9.737 12.276 1.00 35.16 201 SER A CA 1
ATOM 1652 C C . SER A 1 201 ? 18.263 10.154 13.521 1.00 35.16 201 SER A C 1
ATOM 1654 O O . SER A 1 201 ? 18.832 10.164 14.609 1.00 35.16 201 SER A O 1
ATOM 1656 N N . ASP A 1 202 ? 16.976 10.482 13.391 1.00 33.66 202 ASP A N 1
ATOM 1657 C CA . ASP A 1 202 ? 16.146 10.957 14.505 1.00 33.66 202 ASP A CA 1
ATOM 1658 C C . ASP A 1 202 ? 15.532 9.811 15.331 1.00 33.66 202 ASP A C 1
ATOM 1660 O O . ASP A 1 202 ? 15.374 9.961 16.544 1.00 33.66 202 ASP A O 1
ATOM 1664 N N . SER A 1 203 ? 15.307 8.627 14.740 1.00 38.56 203 SER A N 1
ATOM 1665 C CA . SER A 1 203 ? 14.865 7.421 15.468 1.00 38.56 203 SER A CA 1
ATOM 1666 C C . SER A 1 203 ? 15.972 6.805 16.336 1.00 38.56 203 SER A C 1
ATOM 1668 O O . SER A 1 203 ? 15.706 6.024 17.248 1.00 38.56 203 SER A O 1
ATOM 1670 N N . PHE A 1 204 ? 17.238 7.177 16.115 1.00 39.50 204 PHE A N 1
ATOM 1671 C CA . PHE A 1 204 ? 18.353 6.748 16.967 1.00 39.50 204 PHE A CA 1
ATOM 1672 C C . PHE A 1 204 ? 18.440 7.499 18.303 1.00 39.50 204 PHE A C 1
ATOM 1674 O O . PHE A 1 204 ? 19.284 7.149 19.126 1.00 39.50 204 PHE A O 1
ATOM 1681 N N . LYS A 1 205 ? 17.579 8.492 18.573 1.00 42.28 205 LYS A N 1
ATOM 1682 C CA . LYS A 1 205 ? 17.521 9.133 19.901 1.00 42.28 205 LYS A CA 1
ATOM 1683 C C . LYS A 1 205 ? 16.810 8.276 20.950 1.00 42.28 205 LYS A C 1
ATOM 1685 O O . LYS A 1 205 ? 17.160 8.353 22.124 1.00 42.28 205 LYS A O 1
ATOM 1690 N N . THR A 1 206 ? 15.854 7.440 20.547 1.00 39.72 206 THR A N 1
ATOM 1691 C CA . THR A 1 206 ? 15.060 6.590 21.453 1.00 39.72 206 THR A CA 1
ATOM 1692 C C . THR A 1 206 ? 15.653 5.198 21.655 1.00 39.72 206 THR A C 1
ATOM 1694 O O . THR A 1 206 ? 15.451 4.605 22.711 1.00 39.72 206 THR A O 1
ATOM 1697 N N . LEU A 1 207 ? 16.461 4.691 20.717 1.00 42.22 207 LEU A N 1
ATOM 1698 C CA . LEU A 1 207 ? 17.131 3.390 20.851 1.00 42.22 207 LEU A CA 1
ATOM 1699 C C . LEU A 1 207 ? 18.051 3.282 22.095 1.00 42.22 207 LEU A C 1
ATOM 1701 O O . LEU A 1 207 ? 18.013 2.248 22.764 1.00 42.22 207 LEU A O 1
ATOM 1705 N N . PRO A 1 208 ? 18.844 4.310 22.470 1.00 51.69 208 PRO A N 1
ATOM 1706 C CA . PRO A 1 208 ? 19.613 4.305 23.714 1.00 51.69 208 PRO A CA 1
ATOM 1707 C C . PRO A 1 208 ? 18.718 4.302 24.959 1.00 51.69 208 PRO A C 1
ATOM 1709 O O . PRO A 1 208 ? 19.051 3.644 25.939 1.00 51.69 208 PRO A O 1
ATOM 1712 N N . LEU A 1 209 ? 17.576 4.999 24.914 1.00 47.78 209 LEU A N 1
ATOM 1713 C CA . LEU A 1 209 ? 16.612 5.065 26.018 1.00 47.78 209 LEU A CA 1
ATOM 1714 C C . LEU A 1 209 ? 15.897 3.724 26.221 1.00 47.78 209 LEU A C 1
ATOM 1716 O O . LEU A 1 209 ? 15.832 3.244 27.345 1.00 47.78 209 LEU A O 1
ATOM 1720 N N . LEU A 1 210 ? 15.452 3.072 25.144 1.00 44.53 210 LEU A N 1
ATOM 1721 C CA . LEU A 1 210 ? 14.854 1.732 25.182 1.00 44.53 210 LEU A CA 1
ATOM 1722 C C . LEU A 1 210 ? 15.848 0.670 25.659 1.00 44.53 210 LEU A C 1
ATOM 1724 O O . LEU A 1 210 ? 15.506 -0.148 26.511 1.00 44.53 210 LEU A O 1
ATOM 1728 N N . LYS A 1 211 ? 17.096 0.709 25.169 1.00 46.38 211 LYS A N 1
ATOM 1729 C CA . LYS A 1 211 ? 18.169 -0.167 25.668 1.00 46.38 211 LYS A CA 1
ATOM 1730 C C . LYS A 1 211 ? 18.432 0.059 27.155 1.00 46.38 211 LYS A C 1
ATOM 1732 O O . LYS A 1 211 ? 18.601 -0.915 27.881 1.00 46.38 211 LYS A O 1
ATOM 1737 N N . LYS A 1 212 ? 18.432 1.316 27.609 1.00 59.88 212 LYS A N 1
ATOM 1738 C CA . LYS A 1 212 ? 18.592 1.662 29.023 1.00 59.88 212 LYS A CA 1
ATOM 1739 C C . LYS A 1 212 ? 17.414 1.168 29.863 1.00 59.88 212 LYS A C 1
ATOM 1741 O O . LYS A 1 212 ? 17.653 0.511 30.860 1.00 59.88 212 LYS A O 1
ATOM 1746 N N . CYS A 1 213 ? 16.171 1.370 29.427 1.00 48.97 213 CYS A N 1
ATOM 1747 C CA . CYS A 1 213 ? 14.993 0.850 30.122 1.00 48.97 213 CYS A CA 1
ATOM 1748 C C . CYS A 1 213 ? 14.992 -0.682 30.204 1.00 48.97 213 CYS A C 1
ATOM 1750 O O . CYS A 1 213 ? 14.728 -1.228 31.268 1.00 48.97 213 CYS A O 1
ATOM 1752 N N . ALA A 1 214 ? 15.324 -1.386 29.118 1.00 45.66 214 ALA A N 1
ATOM 1753 C CA . ALA A 1 214 ? 15.426 -2.845 29.138 1.00 45.66 214 ALA A CA 1
ATOM 1754 C C . ALA A 1 214 ? 16.541 -3.322 30.083 1.00 45.66 214 ALA A C 1
ATOM 1756 O O . ALA A 1 214 ? 16.341 -4.261 30.852 1.00 45.66 214 ALA A O 1
ATOM 1757 N N . PHE A 1 215 ? 17.695 -2.649 30.067 1.00 59.34 215 PHE A N 1
ATOM 1758 C CA . PHE A 1 215 ? 18.800 -2.943 30.975 1.00 59.34 215 PHE A CA 1
ATOM 1759 C C . PHE A 1 215 ? 18.432 -2.665 32.437 1.00 59.34 215 PHE A C 1
ATOM 1761 O O . PHE A 1 215 ? 18.699 -3.502 33.296 1.00 59.34 215 PHE A O 1
ATOM 1768 N N . ASP A 1 216 ? 17.765 -1.546 32.722 1.00 55.72 216 ASP A N 1
ATOM 1769 C CA . ASP A 1 216 ? 17.309 -1.177 34.063 1.00 55.72 216 ASP A CA 1
ATOM 1770 C C . ASP A 1 216 ? 16.280 -2.192 34.584 1.00 55.72 216 ASP A C 1
ATOM 1772 O O . ASP A 1 216 ? 16.418 -2.671 35.705 1.00 55.72 216 ASP A O 1
ATOM 1776 N N . VAL A 1 217 ? 15.319 -2.623 33.757 1.00 58.09 217 VAL A N 1
ATOM 1777 C CA . VAL A 1 217 ? 14.334 -3.658 34.124 1.00 58.09 217 VAL A CA 1
ATOM 1778 C C . VAL A 1 217 ? 15.011 -4.995 34.431 1.00 58.09 217 VAL A C 1
ATOM 1780 O O . VAL A 1 217 ? 14.710 -5.609 35.455 1.00 58.09 217 VAL A O 1
ATOM 1783 N N . ILE A 1 218 ? 15.951 -5.439 33.591 1.00 58.28 218 ILE A N 1
ATOM 1784 C CA . ILE A 1 218 ? 16.699 -6.687 33.816 1.00 58.28 218 ILE A CA 1
ATOM 1785 C C . ILE A 1 218 ? 17.544 -6.584 35.092 1.00 58.28 218 ILE A C 1
ATOM 1787 O O . ILE A 1 218 ? 17.564 -7.514 35.898 1.00 58.28 218 ILE A O 1
ATOM 1791 N N . THR A 1 219 ? 18.201 -5.445 35.309 1.00 63.06 219 THR A N 1
ATOM 1792 C CA . THR A 1 219 ? 19.051 -5.212 36.484 1.00 63.06 219 THR A CA 1
ATOM 1793 C C . THR A 1 219 ? 18.217 -5.168 37.763 1.00 63.06 219 THR A C 1
ATOM 1795 O O . THR A 1 219 ? 18.564 -5.824 38.745 1.00 63.06 219 THR A O 1
ATOM 1798 N N . SER A 1 220 ? 17.081 -4.468 37.759 1.00 62.88 220 SER A N 1
ATOM 1799 C CA . SER A 1 220 ? 16.150 -4.426 38.890 1.00 62.88 220 SER A CA 1
ATOM 1800 C C . SER A 1 220 ? 15.532 -5.794 39.182 1.00 62.88 220 SER A C 1
ATOM 1802 O O . SER A 1 220 ? 15.439 -6.175 40.349 1.00 62.88 220 SER A O 1
ATOM 1804 N N . ALA A 1 221 ? 15.168 -6.566 38.153 1.00 60.19 221 ALA A N 1
ATOM 1805 C CA . ALA A 1 221 ? 14.657 -7.925 38.323 1.00 60.19 221 ALA A CA 1
ATOM 1806 C C . ALA A 1 221 ? 15.720 -8.866 38.913 1.00 60.19 221 ALA A C 1
ATOM 1808 O O . ALA A 1 221 ? 15.423 -9.618 39.842 1.00 60.19 221 ALA A O 1
ATOM 1809 N N . ALA A 1 222 ? 16.967 -8.789 38.436 1.00 65.56 222 ALA A N 1
ATOM 1810 C CA . ALA A 1 222 ? 18.083 -9.575 38.962 1.00 65.56 222 ALA A CA 1
ATOM 1811 C C . ALA A 1 222 ? 18.419 -9.205 40.417 1.00 65.56 222 ALA A C 1
ATOM 1813 O O . ALA A 1 222 ? 18.634 -10.093 41.245 1.00 65.56 222 ALA A O 1
ATOM 1814 N N . LEU A 1 223 ? 18.411 -7.912 40.757 1.00 69.44 223 LEU A N 1
ATOM 1815 C CA . LEU A 1 223 ? 18.609 -7.434 42.129 1.00 69.44 223 LEU A CA 1
ATOM 1816 C C . LEU A 1 223 ? 17.490 -7.905 43.061 1.00 69.44 223 LEU A C 1
ATOM 1818 O O . LEU A 1 223 ? 17.782 -8.388 44.154 1.00 69.44 223 LEU A O 1
ATOM 1822 N N . ALA A 1 224 ? 16.231 -7.835 42.623 1.00 69.00 224 ALA A N 1
ATOM 1823 C CA . ALA A 1 224 ? 15.098 -8.336 43.393 1.00 69.00 224 ALA A CA 1
ATOM 1824 C C . ALA A 1 224 ? 15.207 -9.851 43.624 1.00 69.00 224 ALA A C 1
ATOM 1826 O O . ALA A 1 224 ? 15.108 -10.303 44.764 1.00 69.00 224 ALA A O 1
ATOM 1827 N N . PHE A 1 225 ? 15.497 -10.635 42.579 1.00 67.19 225 PHE A N 1
ATOM 1828 C CA . PHE A 1 225 ? 15.698 -12.084 42.701 1.00 67.19 225 PHE A CA 1
ATOM 1829 C C . PHE A 1 225 ? 16.841 -12.434 43.655 1.00 67.19 225 PHE A C 1
ATOM 1831 O O . PHE A 1 225 ? 16.715 -13.351 44.464 1.00 67.19 225 PHE A O 1
ATOM 1838 N N . THR A 1 226 ? 17.940 -11.683 43.590 1.00 71.94 226 THR A N 1
ATOM 1839 C CA . THR A 1 226 ? 19.103 -11.897 44.456 1.00 71.94 226 THR A CA 1
ATOM 1840 C C . THR A 1 226 ? 18.775 -11.543 45.906 1.00 71.94 226 THR A C 1
ATOM 1842 O O . THR A 1 226 ? 19.058 -12.328 46.806 1.00 71.94 226 THR A O 1
ATOM 1845 N N . PHE A 1 227 ? 18.114 -10.409 46.149 1.00 74.12 227 PHE A N 1
ATOM 1846 C CA . PHE A 1 227 ? 17.734 -9.967 47.491 1.00 74.12 227 PHE A CA 1
ATOM 1847 C C . PHE A 1 227 ? 16.723 -10.916 48.150 1.00 74.12 227 PHE A C 1
ATOM 1849 O O . PHE A 1 227 ? 16.943 -11.377 49.272 1.00 74.12 227 PHE A O 1
ATOM 1856 N N . PHE A 1 228 ? 15.650 -11.281 47.440 1.00 74.38 228 PHE A N 1
ATOM 1857 C CA . PHE A 1 228 ? 14.664 -12.235 47.950 1.00 74.38 228 PHE A CA 1
ATOM 1858 C C . PHE A 1 228 ? 15.241 -13.650 48.069 1.00 74.38 228 PHE A C 1
ATOM 1860 O O . PHE A 1 228 ? 14.961 -14.335 49.049 1.00 74.38 228 PHE A O 1
ATOM 1867 N N . GLY A 1 229 ? 16.102 -14.076 47.142 1.00 68.31 229 GLY A N 1
ATOM 1868 C CA . GLY A 1 229 ? 16.810 -15.353 47.230 1.00 68.31 229 GLY A CA 1
ATOM 1869 C C . GLY A 1 229 ? 17.707 -15.443 48.467 1.00 68.31 229 GLY A C 1
ATOM 1870 O O . GLY A 1 229 ? 17.650 -16.435 49.196 1.00 68.31 229 GLY A O 1
ATOM 1871 N N . ILE A 1 230 ? 18.474 -14.387 48.762 1.00 76.56 230 ILE A N 1
ATOM 1872 C CA . ILE A 1 230 ? 19.306 -14.297 49.971 1.00 76.56 230 ILE A CA 1
ATOM 1873 C C . ILE A 1 230 ? 18.438 -14.311 51.232 1.00 76.56 230 ILE A C 1
ATOM 1875 O O . ILE A 1 230 ? 18.762 -15.036 52.173 1.00 76.56 230 ILE A O 1
ATOM 1879 N N . LEU A 1 231 ? 17.323 -13.574 51.264 1.00 73.75 231 LEU A N 1
ATOM 1880 C CA . LEU A 1 231 ? 16.397 -13.586 52.402 1.00 73.75 231 LEU A CA 1
ATOM 1881 C C . LEU A 1 231 ? 15.789 -14.972 52.644 1.00 73.75 231 LEU A C 1
ATOM 1883 O O . LEU A 1 231 ? 15.745 -15.424 53.786 1.00 73.75 231 LEU A O 1
ATOM 1887 N N . ILE A 1 232 ? 15.374 -15.673 51.585 1.00 74.00 232 ILE A N 1
ATOM 1888 C CA . ILE A 1 232 ? 14.818 -17.030 51.682 1.00 74.00 232 ILE A CA 1
ATOM 1889 C C . ILE A 1 232 ? 15.876 -18.012 52.191 1.00 74.00 232 ILE A C 1
ATOM 1891 O O . ILE A 1 232 ? 15.587 -18.814 53.080 1.00 74.00 232 ILE A O 1
ATOM 1895 N N . LEU A 1 233 ? 17.104 -17.951 51.667 1.00 72.19 233 LEU A N 1
ATOM 1896 C CA . LEU A 1 233 ? 18.202 -18.813 52.112 1.00 72.19 233 LEU A CA 1
ATOM 1897 C C . LEU A 1 233 ? 18.613 -18.515 53.556 1.00 72.19 233 LEU A C 1
ATOM 1899 O O . LEU A 1 233 ? 18.816 -19.445 54.331 1.00 72.19 233 LEU A O 1
ATOM 1903 N N . THR A 1 234 ? 18.671 -17.240 53.943 1.00 75.44 234 THR A N 1
ATOM 1904 C CA . THR A 1 234 ? 18.999 -16.818 55.314 1.00 75.44 234 THR A CA 1
ATOM 1905 C C . THR A 1 234 ? 17.901 -17.232 56.292 1.00 75.44 234 THR A C 1
ATOM 1907 O O . THR A 1 234 ? 18.199 -17.771 57.355 1.00 75.44 234 THR A O 1
ATOM 1910 N N . GLY A 1 235 ? 16.630 -17.063 55.915 1.00 69.38 235 GLY A N 1
ATOM 1911 C CA . GLY A 1 235 ? 15.485 -17.544 56.687 1.00 69.38 235 GLY A CA 1
ATOM 1912 C C . GLY A 1 235 ? 15.497 -19.065 56.841 1.00 69.38 235 GLY A C 1
ATOM 1913 O O . GLY A 1 235 ? 15.352 -19.567 57.952 1.00 69.38 235 GLY A O 1
ATOM 1914 N N . ARG A 1 236 ? 15.763 -19.810 55.758 1.00 68.62 236 ARG A N 1
ATOM 1915 C CA . ARG A 1 236 ? 15.908 -21.275 55.804 1.00 68.62 236 ARG A CA 1
ATOM 1916 C C . ARG A 1 236 ? 17.069 -21.724 56.687 1.00 68.62 236 ARG A C 1
ATOM 1918 O O . ARG A 1 236 ? 16.876 -22.620 57.496 1.00 68.62 236 ARG A O 1
ATOM 1925 N N . TYR A 1 237 ? 18.238 -21.100 56.565 1.00 70.94 237 TYR A N 1
ATOM 1926 C CA . TYR A 1 237 ? 19.407 -21.410 57.393 1.00 70.94 237 TYR A CA 1
ATOM 1927 C C . TYR A 1 237 ? 19.188 -21.058 58.872 1.00 70.94 237 TYR A C 1
ATOM 1929 O O . TYR A 1 237 ? 19.656 -21.757 59.767 1.00 70.94 237 TYR A O 1
ATOM 1937 N N . SER A 1 238 ? 18.460 -19.974 59.151 1.00 69.81 238 SER A N 1
ATOM 1938 C CA . SER A 1 238 ? 18.085 -19.609 60.517 1.00 69.81 238 SER A CA 1
ATOM 1939 C C . SER A 1 238 ? 17.099 -20.617 61.113 1.00 69.81 238 SER A C 1
ATOM 1941 O O . SER A 1 238 ? 17.280 -21.016 62.259 1.00 69.81 238 SER A O 1
ATOM 1943 N N . LEU A 1 239 ? 16.109 -21.070 60.336 1.00 68.81 239 LEU A N 1
ATOM 1944 C CA . LEU A 1 239 ? 15.120 -22.067 60.757 1.00 68.81 239 LEU A CA 1
ATOM 1945 C C . LEU A 1 239 ? 15.705 -23.483 60.876 1.00 68.81 239 LEU A C 1
ATOM 1947 O O . LEU A 1 239 ? 15.291 -24.224 61.760 1.00 68.81 239 LEU A O 1
ATOM 1951 N N . SER A 1 240 ? 16.706 -23.850 60.069 1.00 67.56 240 SER A N 1
ATOM 1952 C CA . SER A 1 240 ? 17.380 -25.158 60.148 1.00 67.56 240 SER A CA 1
ATOM 1953 C C . SER A 1 240 ? 18.254 -25.339 61.392 1.00 67.56 240 SER A C 1
ATOM 1955 O O . SER A 1 240 ? 18.880 -26.377 61.544 1.00 67.56 240 SER A O 1
ATOM 1957 N N . LYS A 1 241 ? 18.373 -24.320 62.253 1.00 65.75 241 LYS A N 1
ATOM 1958 C CA . LYS A 1 241 ? 18.982 -24.454 63.585 1.00 65.75 241 LYS A CA 1
ATOM 1959 C C . LYS A 1 241 ? 17.969 -24.841 64.668 1.00 65.75 241 LYS A C 1
ATOM 1961 O O . LYS A 1 241 ? 18.379 -25.114 65.791 1.00 65.75 241 LYS A O 1
ATOM 1966 N N . PHE A 1 242 ? 16.674 -24.816 64.349 1.00 63.56 242 PHE A N 1
ATOM 1967 C CA . PHE A 1 242 ? 15.578 -25.122 65.273 1.00 63.56 242 PHE A CA 1
ATOM 1968 C C . PHE A 1 242 ? 14.905 -26.480 64.998 1.00 63.56 242 PHE A C 1
ATOM 1970 O O . PHE A 1 242 ? 14.046 -26.884 65.778 1.00 63.56 242 PHE A O 1
ATOM 1977 N N . PHE A 1 243 ? 15.303 -27.174 63.927 1.00 51.50 243 PHE A N 1
ATOM 1978 C CA . PHE A 1 243 ? 14.901 -28.535 63.553 1.00 51.50 243 PHE A CA 1
ATOM 1979 C C . PHE A 1 243 ? 16.152 -29.382 63.331 1.00 51.50 243 PHE A C 1
ATOM 1981 O O . PHE A 1 243 ? 16.081 -30.601 63.593 1.00 51.50 243 PHE A O 1
#

Foldseek 3Di:
DLLVVLLVVLLVVVLVCVLPDDPVQKDFDDLVVWPWDWDDDPWKIKIKTADLWKDWFWKWKAANNDTLDTDTWDWPNHGPSVVCVVQPQDLVSLVVCSVCRNVTIIMDIGTCVSLAQRCHFIKMKIWMATSVLVSVLSNVVNVVVVPDDPDDDPPVVSVVSSLSSLQGIKIKMWTDPDDRRDDDPHPSPTTIIIRHRDDVVVVVVCVVVVVVVVVVVVVVVVVVCVVVVVVVVVVVVVVVVVD

Solvent-accessible surface area (backbone atoms only — not comparable to full-atom values): 13448 Å² total; per-residue (Å²): 115,71,74,55,55,56,57,56,59,49,56,60,52,55,55,56,50,70,70,69,59,63,82,86,50,50,44,81,49,69,58,82,80,51,54,67,51,49,47,73,61,100,56,32,38,37,40,37,38,44,36,82,58,50,45,73,52,34,40,33,34,32,21,82,86,41,78,54,43,80,49,56,19,20,43,93,86,33,46,45,67,59,47,46,67,74,59,44,83,44,71,69,41,42,50,53,48,62,74,48,37,57,80,44,61,33,41,31,77,41,60,44,77,51,41,60,84,46,16,35,57,30,32,38,39,35,38,29,30,42,47,71,54,52,48,54,54,52,52,54,52,50,51,52,60,74,73,45,81,94,54,78,81,53,72,70,56,56,53,50,52,44,53,50,51,67,69,53,52,41,44,35,34,37,40,38,92,40,56,78,49,33,74,56,92,55,68,75,66,53,50,32,28,32,51,62,83,68,61,74,77,64,64,59,66,52,52,60,53,52,53,47,51,54,48,50,53,52,49,52,51,51,51,49,52,51,53,53,48,49,51,52,50,50,51,50,60,60,52,62,75,78,111

Sequence (243 aa):
MELMFIIIFYFLSAVSIITNDSKDMFKKVDKNRLDLNITKDDRNITVKFKSKEHIPFGGIWTSDNFTIDDSQFLIEGTSIFEWVTKNITDINSLDRFIDTISSRTFDHKSNIKGFYDKADNLQLALVIFKIEDFRKIAVEVIKSQKSGGNKSLSDDYDKKIEKNMLNMQIIHVLNYNNKANEIPSDLNDYELYILRSFRISDSFKTLPLLKKCAFDVITSAALAFTFFGILILTGRYSLSKFF

Mean predicted aligned error: 13.28 Å

Secondary structure (DSSP, 8-state):
-HHHHHHHHHHHHHHHHHHHS-GGGEEEE-GGGSEEEEEE-SSEEEEEEE-SSEEEEEEEEEETTEEEEEEEPEETTEEHHHHHHHH--SHHHHHHHHHHGGG--EEEEEEGGGGTT--TTEEEEEEEEEHHHHHHHHHHHHHHHHH-SS----HHHHHHHHHHHHHHEEEEEEE----TT---S-TT--EEEEE----TTTGGGTHHHHHHHHHHHHHHHHHHHHHHHHHHHHHHHHHTT--

Nearest PDB structures (foldseek):
  4u59-assembly1_A  TM=3.652E-01  e=1.629E+00  Salmonella enterica subsp. enterica serovar Typhimurium
  3i85-assembly1_A  TM=4.172E-01  e=2.541E+00  Homo sapiens
  7cmm-assembly1_A  TM=1.891E-01  e=1.820E+00  Homo sapiens